Protein AF-A0A0M2H4M0-F1 (afdb_monomer)

Radius of gyration: 15.78 Å; Cα contacts (8 Å, |Δi|>4): 321; chains: 1; bounding box: 35×35×49 Å

Foldseek 3Di:
DPDALFEEEFQADDLLAAGDPLSFPVLQVLVVVLRHRYHYQPFHGLDEPPRSLVSLLVVQLVRVVVPGPAYEYEAFADRLCSRCCLAPPDDDPSSHGPYYHHHLYQQDCPPDHQQSSCCSHPNDDDDDDRSDCVNVVVVVVVCVVVVNDDDDDDDPDDDGPCNCVPPDPCVCVSVVVSVVVVVSSVVD

Nearest PDB structures (foldseek):
  6a6o-assembly1_A  TM=8.935E-01  e=5.863E-15  Caldicellulosiruptor acetigenus 6A
  4q3k-assembly1_B  TM=7.945E-01  e=5.724E-10  unidentified
  7dwc-assembly4_D  TM=8.911E-01  e=2.324E-08  Bacteroides thetaiotaomicron VPI-5482
  3hxk-assembly1_A  TM=8.086E-01  e=6.622E-09  Lactococcus lactis subsp. lactis
  4bzw-assembly1_A  TM=8.150E-01  e=4.355E-08  Lactiplantibacillus plantarum WCFS1

Secondary structure (DSSP, 8-state):
----S-EEEEE--STTTS--GGGSHHHHHHHHHTT-EEEE-----S--TTHHHHHHHHHHHHHHHTT-S-EEEEEEHHHHHHHHHHHHS---GGGS-SEEEEES----SSSS--HHHHHHHH-PPP------THHHHHHHHHHHHTT--------SS--S--TT-TTSGGGHHHHHHHHHHHHHHTT-

Mean predicted aligned error: 7.11 Å

pLDDT: mean 83.42, std 18.41, range [33.75, 98.75]

Solvent-accessible surface area (backbone atoms only — not comparable to full-atom values): 10550 Å² total; per-residue (Å²): 131,85,82,61,72,24,38,36,41,25,27,25,17,47,39,50,67,45,72,34,66,70,42,17,58,62,50,23,53,53,44,38,75,73,52,33,42,48,42,60,56,88,56,69,51,76,56,49,76,61,57,41,49,53,47,52,24,50,52,38,31,49,43,42,75,73,64,42,87,39,39,34,29,38,8,28,32,44,16,8,28,45,30,50,47,43,55,69,48,96,69,57,77,62,32,38,40,80,45,67,47,66,42,76,30,52,70,49,77,68,101,66,47,40,32,52,46,45,20,57,52,74,69,53,87,72,66,95,61,80,76,59,70,62,28,55,50,54,51,52,51,5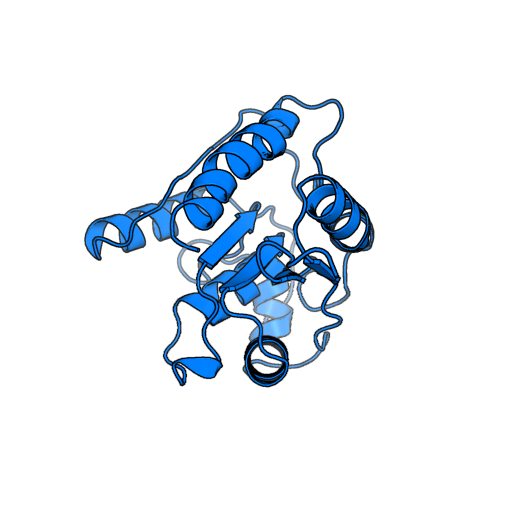1,33,54,76,70,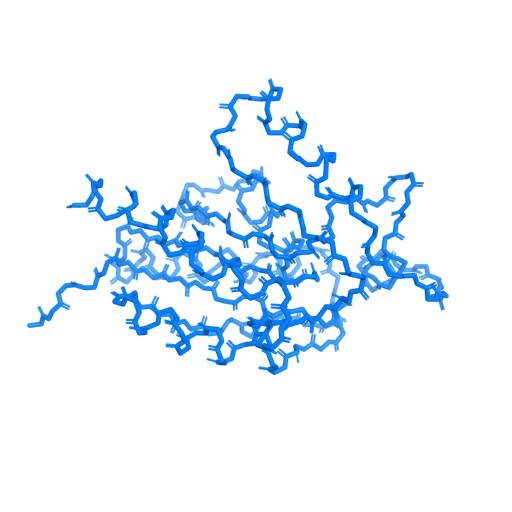69,46,92,80,87,87,89,86,66,84,74,97,69,83,90,52,59,73,24,82,96,48,80,54,29,54,53,60,57,56,49,52,62,56,52,52,60,61,60,77,80,109

Sequence (188 aa):
MTTTRGTILVLPGGGYSRLADHEGEPIAHWLRGLGWDARVVRYPVGVRHPMPLDAVRAEVAAERAAGASVVGVIGFSAGGHLAGHAALAPSAPHERPDFAVLSYPVTSFVGAPHVRSRAVLVGDDPSVADVPVQHSYVLAQALAAARVPHELHVFPGDIHGVGLASGTAAAAWTGLCTDWLTRWDAEL

Organism: NCBI:txid69369

Structure (mmCIF, N/CA/C/O backbone):
data_AF-A0A0M2H4M0-F1
#
_entry.id   AF-A0A0M2H4M0-F1
#
loop_
_atom_site.group_PDB
_atom_site.id
_atom_site.type_symbol
_atom_site.label_atom_id
_atom_site.label_alt_id
_atom_site.label_comp_id
_atom_site.label_asym_id
_atom_site.label_entity_id
_atom_site.label_seq_id
_atom_site.pdbx_PDB_ins_code
_atom_site.Cartn_x
_atom_site.Cartn_y
_atom_site.Cartn_z
_atom_site.occupancy
_atom_site.B_iso_or_equiv
_atom_site.auth_seq_id
_atom_site.auth_comp_id
_atom_site.auth_asym_id
_atom_site.auth_atom_id
_atom_site.pdbx_PDB_model_num
ATOM 1 N N . MET A 1 1 ? 3.294 4.239 27.920 1.00 43.97 1 MET A N 1
ATOM 2 C CA . MET A 1 1 ? 3.280 3.578 26.601 1.00 43.97 1 MET A CA 1
ATOM 3 C C . MET A 1 1 ? 2.793 4.616 25.617 1.00 43.97 1 MET A C 1
ATOM 5 O O . MET A 1 1 ? 1.703 5.129 25.817 1.00 43.97 1 MET A O 1
ATOM 9 N N . THR A 1 2 ? 3.629 5.030 24.669 1.00 46.78 2 THR A N 1
ATOM 10 C CA . THR A 1 2 ? 3.191 5.880 23.556 1.00 46.78 2 THR A CA 1
ATOM 11 C C . THR A 1 2 ? 2.196 5.071 22.737 1.00 46.78 2 THR A C 1
ATOM 13 O O . THR A 1 2 ? 2.563 4.024 22.213 1.00 46.78 2 THR A O 1
ATOM 16 N N . THR A 1 3 ? 0.938 5.499 22.701 1.00 58.28 3 THR A N 1
ATOM 17 C CA . THR A 1 3 ? -0.071 4.940 21.799 1.00 58.28 3 THR A CA 1
ATOM 18 C C . THR A 1 3 ? 0.382 5.218 20.373 1.00 58.28 3 THR A C 1
ATOM 20 O O . THR A 1 3 ? 0.571 6.374 19.996 1.00 58.28 3 THR A O 1
ATOM 23 N N . THR A 1 4 ? 0.666 4.159 19.626 1.00 65.88 4 THR A N 1
ATOM 24 C CA . THR A 1 4 ? 1.086 4.231 18.228 1.00 65.88 4 THR A CA 1
ATOM 25 C C . THR A 1 4 ? -0.108 4.611 17.356 1.00 65.88 4 THR A C 1
ATOM 27 O O . THR A 1 4 ? -1.257 4.388 17.735 1.00 65.88 4 THR A O 1
ATOM 30 N N . ARG A 1 5 ? 0.152 5.228 16.196 1.00 82.25 5 ARG A N 1
ATOM 31 C CA . ARG A 1 5 ? -0.887 5.717 15.263 1.00 82.25 5 ARG A CA 1
ATOM 32 C C . ARG A 1 5 ? -1.704 4.589 14.610 1.00 82.25 5 ARG A C 1
ATOM 34 O O . ARG A 1 5 ? -2.664 4.847 13.905 1.00 82.25 5 ARG A O 1
ATOM 41 N N . GLY A 1 6 ? -1.314 3.336 14.819 1.00 91.38 6 GLY A N 1
ATOM 42 C CA . GLY A 1 6 ? -1.826 2.157 14.127 1.00 91.38 6 GLY A CA 1
ATOM 43 C C . GLY A 1 6 ? -0.683 1.332 13.539 1.00 91.38 6 GLY A C 1
ATOM 44 O O . GLY A 1 6 ? 0.491 1.702 13.666 1.00 91.38 6 GLY A O 1
ATOM 45 N N . THR A 1 7 ? -1.031 0.231 12.871 1.00 96.25 7 THR A N 1
ATOM 46 C CA . THR A 1 7 ? -0.057 -0.689 12.266 1.00 96.25 7 THR A CA 1
ATOM 47 C C . THR A 1 7 ? -0.108 -0.630 10.742 1.00 96.25 7 THR A C 1
ATOM 49 O O . THR A 1 7 ? -1.176 -0.735 10.147 1.00 96.25 7 THR A O 1
ATOM 52 N N . ILE A 1 8 ? 1.051 -0.545 10.085 1.00 98.00 8 ILE A N 1
ATOM 53 C CA . ILE A 1 8 ? 1.191 -0.699 8.634 1.00 98.00 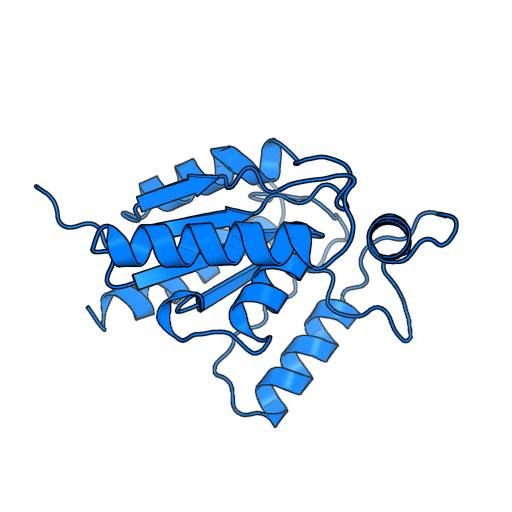8 ILE A CA 1
ATOM 54 C C . ILE A 1 8 ? 1.968 -1.977 8.304 1.00 98.00 8 ILE A C 1
ATOM 56 O O . ILE A 1 8 ? 3.131 -2.162 8.675 1.00 98.00 8 ILE A O 1
ATOM 60 N N . LEU A 1 9 ? 1.330 -2.856 7.539 1.00 98.62 9 LEU A N 1
ATOM 61 C CA . LEU A 1 9 ? 1.923 -4.085 7.031 1.00 98.62 9 LEU A CA 1
ATOM 62 C C . LEU A 1 9 ? 2.585 -3.832 5.670 1.00 98.62 9 LEU A C 1
ATOM 64 O O . LEU A 1 9 ? 1.930 -3.436 4.706 1.00 98.62 9 LEU A O 1
ATOM 68 N N . VAL A 1 10 ? 3.890 -4.083 5.581 1.00 98.75 10 VAL A N 1
ATOM 69 C CA . VAL A 1 10 ? 4.679 -3.924 4.353 1.00 98.75 10 VAL A CA 1
ATOM 70 C C . VAL A 1 10 ? 4.692 -5.237 3.576 1.00 98.75 10 VAL A C 1
ATOM 72 O O . VAL A 1 10 ? 5.125 -6.265 4.100 1.00 98.75 10 VAL A O 1
ATOM 75 N N . LEU A 1 11 ? 4.248 -5.193 2.320 1.00 98.44 11 LEU A N 1
ATOM 76 C CA . LEU A 1 11 ? 4.191 -6.313 1.382 1.00 98.44 11 LEU A CA 1
ATOM 77 C C . LEU A 1 11 ? 5.224 -6.092 0.260 1.00 98.44 11 LEU A C 1
ATOM 79 O O . LEU A 1 11 ? 4.934 -5.395 -0.721 1.00 98.44 11 LEU A O 1
ATOM 83 N N . PRO A 1 12 ? 6.429 -6.682 0.368 1.00 97.12 12 PRO A N 1
ATOM 84 C CA . PRO A 1 12 ? 7.448 -6.564 -0.669 1.00 97.12 12 PRO A CA 1
ATOM 85 C C . PRO A 1 12 ? 6.966 -7.145 -1.997 1.00 97.12 12 PRO A C 1
ATOM 87 O O . PRO A 1 12 ? 6.102 -8.022 -2.022 1.00 97.12 12 PRO A O 1
ATOM 90 N N . GLY A 1 13 ? 7.553 -6.715 -3.106 1.00 90.88 13 GLY A N 1
ATOM 91 C CA . GLY A 1 13 ? 7.402 -7.352 -4.404 1.00 90.88 13 GLY A CA 1
ATOM 92 C C . GLY A 1 13 ? 8.239 -8.627 -4.527 1.00 90.88 13 GLY A C 1
ATOM 93 O O . GLY A 1 13 ? 8.534 -9.311 -3.550 1.00 90.88 13 GLY A O 1
ATOM 94 N N . GLY A 1 14 ? 8.633 -8.960 -5.761 1.00 87.38 14 GLY A N 1
ATOM 95 C CA . GLY A 1 14 ? 9.360 -10.201 -6.085 1.00 87.38 14 GLY A CA 1
ATOM 96 C C . GLY A 1 14 ? 8.560 -11.217 -6.915 1.00 87.38 14 GLY A C 1
ATOM 97 O O . GLY A 1 14 ? 8.939 -12.389 -7.027 1.00 87.38 14 GLY A O 1
ATOM 98 N N . GLY A 1 15 ? 7.470 -10.766 -7.547 1.00 85.25 15 GLY A N 1
ATOM 99 C CA . GLY A 1 15 ? 6.745 -11.530 -8.567 1.00 85.25 15 GLY A CA 1
ATOM 100 C C . GLY A 1 15 ? 6.119 -12.824 -8.048 1.00 85.25 15 GLY A C 1
ATOM 101 O O . GLY A 1 15 ? 6.087 -13.792 -8.797 1.00 85.25 15 GLY A O 1
ATOM 102 N N . TYR A 1 16 ? 5.731 -12.879 -6.768 1.00 87.75 16 TYR A N 1
ATOM 103 C CA . TYR A 1 16 ? 5.283 -14.099 -6.076 1.00 87.75 16 TYR A CA 1
ATOM 104 C C . TYR A 1 16 ? 6.306 -15.244 -6.045 1.00 87.75 16 TYR A C 1
ATOM 106 O O . TYR A 1 16 ? 5.960 -16.345 -5.643 1.00 87.75 16 TYR A O 1
ATOM 114 N N . SER A 1 17 ? 7.561 -15.013 -6.440 1.00 88.31 17 SER A N 1
ATOM 115 C CA . SER A 1 17 ? 8.633 -16.027 -6.447 1.00 88.31 17 SER A CA 1
ATOM 116 C C . SER A 1 17 ? 9.626 -15.868 -5.294 1.00 88.31 17 SER A C 1
ATOM 118 O O . SER A 1 17 ? 10.297 -16.816 -4.904 1.00 88.31 17 SER A O 1
ATOM 120 N N . ARG A 1 18 ? 9.723 -14.654 -4.755 1.00 92.06 18 ARG A N 1
ATOM 121 C CA . ARG A 1 18 ? 10.563 -14.258 -3.623 1.00 92.06 18 ARG A CA 1
ATOM 122 C C . ARG A 1 18 ? 9.991 -12.981 -3.016 1.00 92.06 18 ARG A C 1
ATOM 124 O O . ARG A 1 18 ? 9.086 -12.394 -3.604 1.00 92.06 18 ARG A O 1
ATOM 131 N N . LEU A 1 19 ? 10.574 -12.534 -1.910 1.00 94.06 19 LEU A N 1
ATOM 132 C CA . LEU A 1 19 ? 10.331 -11.212 -1.336 1.00 94.06 19 LEU A CA 1
ATOM 133 C C . LEU A 1 19 ? 11.549 -10.328 -1.613 1.00 94.06 19 LEU A C 1
ATOM 135 O O . LEU A 1 19 ? 12.684 -10.769 -1.440 1.00 94.06 19 LEU A O 1
ATOM 139 N N . ALA A 1 20 ? 11.330 -9.116 -2.114 1.00 90.88 20 ALA A N 1
ATOM 140 C CA . ALA A 1 20 ? 12.410 -8.180 -2.412 1.00 90.88 20 ALA A CA 1
ATOM 141 C C . ALA A 1 20 ? 12.853 -7.421 -1.149 1.00 90.88 20 ALA A C 1
ATOM 143 O O . ALA A 1 20 ? 12.112 -6.588 -0.635 1.00 90.88 20 ALA A O 1
ATOM 144 N N . ASP A 1 21 ? 14.076 -7.664 -0.668 1.00 90.94 21 ASP A N 1
ATOM 145 C CA . ASP A 1 21 ? 14.554 -7.088 0.603 1.00 90.94 21 ASP A CA 1
ATOM 146 C C . ASP A 1 21 ? 14.547 -5.549 0.627 1.00 90.94 21 ASP A C 1
ATOM 148 O O . ASP A 1 21 ? 14.220 -4.943 1.648 1.00 90.94 21 ASP A O 1
ATOM 152 N N . HIS A 1 22 ? 14.839 -4.904 -0.508 1.00 88.94 22 HIS A N 1
ATOM 153 C CA . HIS A 1 22 ? 14.858 -3.440 -0.632 1.00 88.94 22 HIS A CA 1
ATOM 154 C C . HIS A 1 22 ? 13.460 -2.790 -0.575 1.00 88.94 22 HIS A C 1
ATOM 156 O O . HIS A 1 22 ? 13.361 -1.585 -0.363 1.00 88.94 22 HIS A O 1
ATOM 162 N N . GLU A 1 23 ? 12.389 -3.576 -0.725 1.00 92.31 23 GLU A N 1
ATOM 163 C CA . GLU A 1 23 ? 10.984 -3.152 -0.581 1.00 92.31 23 GLU A CA 1
ATOM 164 C C . GLU A 1 23 ? 10.386 -3.595 0.771 1.00 92.31 23 GLU A C 1
ATOM 166 O O . GLU A 1 23 ? 9.197 -3.408 1.017 1.00 92.31 23 GLU A O 1
ATOM 171 N N . GLY A 1 24 ? 11.192 -4.210 1.645 1.00 96.00 24 GLY A N 1
ATOM 172 C CA . GLY A 1 24 ? 10.784 -4.703 2.959 1.00 96.00 24 GLY A CA 1
ATOM 173 C C . GLY A 1 24 ? 11.219 -3.782 4.095 1.00 96.00 24 GLY A C 1
ATOM 174 O O . GLY A 1 24 ? 10.591 -2.759 4.362 1.00 96.00 24 GLY A O 1
ATOM 175 N N . GLU A 1 25 ? 12.285 -4.165 4.801 1.00 97.44 25 GLU A N 1
ATOM 176 C CA . GLU A 1 25 ? 12.697 -3.492 6.039 1.00 97.44 25 GLU A CA 1
ATOM 177 C C . GLU A 1 25 ? 13.039 -2.003 5.860 1.00 97.44 25 GLU A C 1
ATOM 179 O O . GLU A 1 25 ? 12.659 -1.229 6.734 1.00 97.44 25 GLU A O 1
ATOM 184 N N . PRO A 1 26 ? 13.651 -1.541 4.748 1.00 97.44 26 PRO A N 1
ATOM 185 C CA . PRO A 1 26 ? 13.839 -0.106 4.528 1.00 97.44 26 PRO A CA 1
ATOM 186 C C . PRO A 1 26 ? 12.524 0.688 4.556 1.00 97.44 26 PRO A C 1
ATOM 188 O O . PRO A 1 26 ? 12.481 1.790 5.100 1.00 97.44 26 PRO A O 1
ATOM 191 N N . ILE A 1 27 ? 11.440 0.114 4.023 1.00 97.88 27 ILE A N 1
ATOM 192 C CA . ILE A 1 27 ? 10.109 0.734 4.033 1.00 97.88 27 ILE A CA 1
ATOM 193 C C . ILE A 1 27 ? 9.521 0.711 5.443 1.00 97.88 27 ILE A C 1
ATOM 195 O O . ILE A 1 27 ? 9.035 1.734 5.917 1.00 97.88 27 ILE A O 1
ATOM 199 N N . ALA A 1 28 ? 9.599 -0.429 6.135 1.00 98.06 28 ALA A N 1
ATOM 200 C CA . ALA A 1 28 ? 9.105 -0.542 7.507 1.00 98.06 28 ALA A CA 1
ATOM 201 C C . ALA A 1 28 ? 9.839 0.426 8.449 1.00 98.06 28 ALA A C 1
ATOM 203 O O . ALA A 1 28 ? 9.211 1.093 9.266 1.00 98.06 28 ALA A O 1
ATOM 204 N N . HIS A 1 29 ? 11.158 0.555 8.302 1.00 98.00 29 HIS A N 1
ATOM 205 C CA . HIS A 1 29 ? 11.966 1.499 9.064 1.00 98.00 29 HIS A CA 1
ATOM 206 C C . HIS A 1 29 ? 11.555 2.953 8.800 1.00 98.00 29 HIS A C 1
ATOM 208 O O . HIS A 1 29 ? 11.365 3.710 9.750 1.00 98.00 29 HIS A O 1
ATOM 214 N N . TRP A 1 30 ? 11.365 3.330 7.531 1.00 97.38 30 TRP A N 1
ATOM 215 C CA . TRP A 1 30 ? 10.873 4.660 7.165 1.00 97.38 30 TRP A CA 1
ATOM 216 C C . TRP A 1 30 ? 9.513 4.964 7.812 1.00 97.38 30 TRP A C 1
ATOM 218 O O . TRP A 1 30 ? 9.376 5.999 8.459 1.00 97.38 30 TRP A O 1
ATOM 228 N N . LEU A 1 31 ? 8.549 4.040 7.737 1.00 96.75 31 LEU A N 1
ATOM 229 C CA . LEU A 1 31 ? 7.221 4.202 8.345 1.00 96.75 31 LEU A CA 1
ATOM 230 C C . LEU A 1 31 ? 7.272 4.334 9.873 1.00 96.75 31 LEU A C 1
ATOM 232 O O . LEU A 1 31 ? 6.569 5.173 10.436 1.00 96.75 31 LEU A O 1
ATOM 236 N N . ARG A 1 32 ? 8.142 3.570 10.548 1.00 96.12 32 ARG A N 1
ATOM 237 C CA . ARG A 1 32 ? 8.377 3.736 11.995 1.00 96.12 32 ARG A CA 1
ATOM 238 C C . ARG A 1 32 ? 8.931 5.118 12.326 1.00 96.12 32 ARG A C 1
ATOM 240 O O . ARG A 1 32 ? 8.544 5.705 13.332 1.00 96.12 32 ARG A O 1
ATOM 247 N N . GLY A 1 33 ? 9.774 5.674 11.455 1.00 95.38 33 GLY A N 1
ATOM 248 C CA . GLY A 1 33 ? 10.241 7.060 11.552 1.00 95.38 33 GLY A CA 1
ATOM 249 C C . GLY A 1 33 ? 9.118 8.105 11.476 1.00 95.38 33 GLY A C 1
ATOM 250 O O . GLY A 1 33 ? 9.293 9.211 11.978 1.00 95.38 33 GLY A O 1
ATOM 251 N N . LEU A 1 34 ? 7.959 7.749 10.911 1.00 93.38 34 LEU A N 1
ATOM 252 C CA . LEU A 1 34 ? 6.755 8.587 10.848 1.00 93.38 34 LEU A CA 1
ATOM 253 C C . LEU A 1 34 ? 5.792 8.369 12.035 1.00 93.38 34 LEU A C 1
ATOM 255 O O . LEU A 1 34 ? 4.720 8.970 12.071 1.00 93.38 34 LEU A O 1
ATOM 259 N N . GLY A 1 35 ? 6.144 7.510 13.000 1.00 92.56 35 GLY A N 1
ATOM 260 C CA . GLY A 1 35 ? 5.335 7.240 14.196 1.00 92.56 35 GLY A CA 1
ATOM 261 C C . GLY A 1 35 ? 4.294 6.121 14.059 1.00 92.56 35 GLY A C 1
ATOM 262 O O . GLY A 1 35 ? 3.446 5.977 14.942 1.00 92.56 35 GLY A O 1
ATOM 263 N N . TRP A 1 36 ? 4.346 5.333 12.983 1.00 94.12 36 TRP A N 1
ATOM 264 C CA . TRP A 1 36 ? 3.529 4.127 12.813 1.00 94.12 36 TRP A CA 1
ATOM 265 C C . TRP A 1 36 ? 4.222 2.899 13.407 1.00 94.12 36 TRP A C 1
ATOM 267 O O . TRP A 1 36 ? 5.445 2.773 13.315 1.00 94.12 36 TRP A O 1
ATOM 277 N N . ASP A 1 37 ? 3.455 1.935 13.916 1.00 95.50 37 ASP A N 1
ATOM 278 C CA . ASP A 1 37 ? 3.973 0.571 13.981 1.00 95.50 37 ASP A CA 1
ATOM 279 C C . ASP A 1 37 ? 4.058 0.034 12.553 1.00 95.50 37 ASP A C 1
ATOM 281 O O . ASP A 1 37 ? 3.142 0.206 11.751 1.00 95.50 37 ASP A O 1
ATOM 285 N N . ALA A 1 38 ? 5.170 -0.602 12.193 1.00 97.19 38 ALA A N 1
ATOM 286 C CA . ALA A 1 38 ? 5.308 -1.183 10.863 1.00 97.19 38 ALA A CA 1
ATOM 287 C C . ALA A 1 38 ? 6.166 -2.442 10.873 1.00 97.19 38 ALA A C 1
ATOM 289 O O . ALA A 1 38 ? 7.185 -2.520 11.568 1.00 97.19 38 ALA A O 1
ATOM 290 N N . ARG A 1 39 ? 5.790 -3.434 10.063 1.00 98.19 39 ARG A N 1
ATOM 291 C CA . ARG A 1 39 ? 6.597 -4.642 9.846 1.00 98.19 39 ARG A CA 1
ATOM 292 C C . ARG A 1 39 ? 6.417 -5.203 8.447 1.00 98.19 39 ARG A C 1
ATOM 294 O O . ARG A 1 39 ? 5.391 -5.000 7.806 1.00 98.19 39 ARG A O 1
ATOM 301 N N . VAL A 1 40 ? 7.407 -5.975 8.018 1.00 98.56 40 VAL A N 1
ATOM 302 C CA . VAL A 1 40 ? 7.343 -6.750 6.779 1.00 98.56 40 VAL A CA 1
ATOM 303 C C . VAL A 1 40 ? 6.536 -8.023 7.003 1.00 98.56 40 VAL A C 1
ATOM 305 O O . VAL A 1 40 ? 6.853 -8.806 7.899 1.00 98.56 40 VAL A O 1
ATOM 308 N N . VAL A 1 41 ? 5.541 -8.267 6.152 1.00 98.31 41 VAL A N 1
ATOM 309 C CA . VAL A 1 41 ? 4.829 -9.546 6.112 1.00 98.31 41 VAL A CA 1
ATOM 310 C C . VAL A 1 41 ? 5.572 -10.502 5.191 1.00 98.31 41 VAL A C 1
ATOM 312 O O . VAL A 1 41 ? 5.742 -10.252 3.995 1.00 98.31 41 VAL A O 1
ATOM 315 N N . ARG A 1 42 ? 5.990 -11.641 5.745 1.00 97.19 42 ARG A N 1
ATOM 316 C CA . ARG A 1 42 ? 6.612 -12.730 4.985 1.00 97.19 42 ARG A CA 1
ATOM 317 C C . ARG A 1 42 ? 5.542 -13.659 4.414 1.00 97.19 42 ARG A C 1
ATOM 319 O O . ARG A 1 42 ? 5.401 -14.794 4.858 1.00 97.19 42 ARG A O 1
ATOM 326 N N . TYR A 1 43 ? 4.766 -13.157 3.456 1.00 97.25 43 TYR A N 1
ATOM 327 C CA . TYR A 1 43 ? 3.688 -13.932 2.845 1.00 97.25 43 TYR A CA 1
ATOM 328 C C . TYR A 1 43 ? 4.235 -15.099 1.990 1.00 97.25 43 TYR A C 1
ATOM 330 O O . TYR A 1 43 ? 5.341 -14.996 1.445 1.00 97.25 43 TYR A O 1
ATOM 338 N N . PRO A 1 44 ? 3.483 -16.210 1.846 1.00 96.88 44 PRO A N 1
ATOM 339 C CA . PRO A 1 44 ? 3.894 -17.350 1.029 1.00 96.88 44 PRO A CA 1
ATOM 340 C C . PRO A 1 44 ? 4.171 -16.981 -0.436 1.00 96.88 44 PRO A C 1
ATOM 342 O O . PRO A 1 44 ? 3.362 -16.327 -1.094 1.00 96.88 44 PRO A O 1
ATOM 345 N N . VAL A 1 45 ? 5.298 -17.459 -0.967 1.00 92.94 45 VAL A N 1
ATOM 346 C CA . VAL A 1 45 ? 5.720 -17.308 -2.370 1.00 92.94 45 VAL A CA 1
ATOM 347 C C . VAL A 1 45 ? 5.866 -18.683 -3.024 1.00 92.94 45 VAL A C 1
ATOM 349 O O . VAL A 1 45 ? 6.034 -19.685 -2.336 1.00 92.94 45 VAL A O 1
ATOM 352 N N . GLY A 1 46 ? 5.780 -18.754 -4.352 1.00 91.00 46 GLY A N 1
ATOM 353 C CA . GLY A 1 46 ? 5.794 -20.013 -5.103 1.00 91.00 46 GLY A CA 1
ATOM 354 C C . GLY A 1 46 ? 4.519 -20.844 -4.929 1.00 91.00 46 GLY A C 1
ATOM 355 O O . GLY A 1 46 ? 4.500 -22.021 -5.274 1.00 91.00 46 GLY A O 1
ATOM 356 N N . VAL A 1 47 ? 3.458 -20.239 -4.392 1.00 91.50 47 VAL A N 1
ATOM 357 C CA . VAL A 1 47 ? 2.160 -20.874 -4.148 1.00 91.50 47 VAL A CA 1
ATOM 358 C C . VAL A 1 47 ? 1.063 -20.191 -4.961 1.00 91.50 47 VAL A C 1
ATOM 360 O O . VAL A 1 47 ? 1.203 -19.045 -5.392 1.00 91.50 47 VAL A O 1
ATOM 363 N N . ARG A 1 48 ? -0.050 -20.898 -5.166 1.00 86.06 48 ARG A N 1
ATOM 364 C CA . ARG A 1 48 ? -1.191 -20.394 -5.939 1.00 86.06 48 ARG A CA 1
ATOM 365 C C . ARG A 1 48 ? -2.104 -19.503 -5.097 1.00 86.06 48 ARG A C 1
ATOM 367 O O . ARG A 1 48 ? -2.209 -19.656 -3.881 1.00 86.06 48 ARG A O 1
ATOM 374 N N . HIS A 1 49 ? -2.820 -18.611 -5.773 1.00 84.19 49 HIS A N 1
ATOM 375 C CA . HIS A 1 49 ? -3.963 -17.903 -5.199 1.00 84.19 49 HIS A CA 1
ATOM 376 C C . HIS A 1 49 ? -5.051 -18.905 -4.735 1.00 84.19 49 HIS A C 1
ATOM 378 O O . HIS A 1 49 ? -5.251 -19.903 -5.434 1.00 84.19 49 HIS A O 1
ATOM 384 N N . PRO A 1 50 ? -5.759 -18.677 -3.605 1.00 93.94 50 PRO A N 1
ATOM 385 C CA . PRO A 1 50 ? -5.740 -17.484 -2.746 1.00 93.94 50 PRO A CA 1
ATOM 386 C C . PRO A 1 50 ? -4.732 -17.501 -1.586 1.00 93.94 50 PRO A C 1
ATOM 388 O O . PRO A 1 50 ? -4.702 -16.546 -0.820 1.00 93.94 50 PRO A O 1
ATOM 391 N N . MET A 1 51 ? -3.849 -18.497 -1.472 1.00 95.69 51 MET A N 1
ATOM 392 C CA . MET A 1 51 ? -3.021 -18.687 -0.268 1.00 95.69 51 MET A CA 1
ATOM 393 C C . MET A 1 51 ? -2.217 -17.446 0.194 1.00 95.69 51 MET A C 1
ATOM 395 O O . MET A 1 51 ? -2.239 -17.153 1.390 1.00 95.69 51 MET A O 1
ATOM 399 N N . PRO A 1 52 ? -1.549 -16.661 -0.680 1.00 96.31 52 PRO A N 1
ATOM 400 C CA . PRO A 1 52 ? -0.886 -15.429 -0.244 1.00 96.31 52 PRO A CA 1
ATOM 401 C C . PRO A 1 52 ? -1.859 -14.360 0.271 1.00 96.31 52 PRO A C 1
ATOM 403 O O . PRO A 1 52 ? -1.511 -13.595 1.167 1.00 96.31 52 PRO A O 1
ATOM 406 N N . LEU A 1 53 ? -3.069 -14.292 -0.297 1.00 97.06 53 LEU A N 1
ATOM 407 C CA . LEU A 1 53 ? -4.099 -13.329 0.101 1.00 97.06 53 LEU A CA 1
ATOM 408 C C . LEU A 1 53 ? -4.640 -13.672 1.485 1.00 97.06 53 LEU A C 1
ATOM 410 O O . LEU A 1 53 ? -4.739 -12.787 2.332 1.00 97.06 53 LEU A O 1
ATOM 414 N N . ASP A 1 54 ? -4.924 -14.949 1.724 1.00 97.62 54 ASP A N 1
ATOM 415 C CA . ASP A 1 54 ? -5.402 -15.424 3.022 1.00 97.62 54 ASP A CA 1
ATOM 416 C C . ASP A 1 54 ? -4.356 -15.177 4.117 1.00 97.62 54 ASP A C 1
ATOM 418 O O . ASP A 1 54 ? -4.702 -14.737 5.210 1.00 97.62 54 ASP A O 1
ATOM 422 N N . ALA A 1 55 ? -3.065 -15.352 3.805 1.00 98.12 55 ALA A N 1
ATOM 423 C CA . ALA A 1 55 ? -1.982 -15.026 4.731 1.00 98.12 55 ALA A CA 1
ATOM 424 C C . ALA A 1 55 ? -1.965 -13.534 5.110 1.00 98.12 55 ALA A C 1
ATOM 426 O O . ALA A 1 55 ? -1.871 -13.202 6.287 1.00 98.12 55 ALA A O 1
ATOM 427 N N . VAL A 1 56 ? -2.104 -12.622 4.142 1.00 98.38 56 VAL A N 1
ATOM 428 C CA . VAL A 1 56 ? -2.149 -11.175 4.431 1.00 98.38 56 VAL A CA 1
ATOM 429 C C . VAL A 1 56 ? -3.402 -10.791 5.220 1.00 98.38 56 VAL A C 1
ATOM 431 O O . VAL A 1 56 ? -3.317 -9.989 6.145 1.00 98.38 56 VAL A O 1
ATOM 434 N N . ARG A 1 57 ? -4.557 -11.384 4.905 1.00 98.31 57 ARG A N 1
ATOM 435 C CA . ARG A 1 57 ? -5.808 -11.169 5.652 1.00 98.31 57 ARG A CA 1
ATOM 436 C C . ARG A 1 57 ? -5.708 -11.644 7.100 1.00 98.31 57 ARG A C 1
ATOM 438 O O . ARG A 1 57 ? -6.180 -10.949 7.997 1.00 98.31 57 ARG A O 1
ATOM 445 N N . ALA A 1 58 ? -5.053 -12.781 7.331 1.00 98.38 58 ALA A N 1
ATOM 446 C CA . ALA A 1 58 ? -4.795 -13.290 8.672 1.00 98.38 58 ALA A CA 1
ATOM 447 C C . ALA A 1 58 ? -3.901 -12.339 9.485 1.00 98.38 58 ALA A C 1
ATOM 449 O O . ALA A 1 58 ? -4.165 -12.123 10.664 1.00 98.38 58 ALA A O 1
ATOM 450 N N . GLU A 1 59 ? -2.894 -11.719 8.863 1.00 98.56 59 GLU A N 1
ATOM 451 C CA . GLU A 1 59 ? -2.054 -10.708 9.524 1.00 98.56 59 GLU A CA 1
ATOM 452 C C . GLU A 1 59 ? -2.852 -9.450 9.894 1.00 98.56 59 GLU A C 1
ATOM 454 O O . GLU A 1 59 ? -2.709 -8.943 11.004 1.00 98.56 59 GLU A O 1
ATOM 459 N N . VAL A 1 60 ? -3.740 -8.972 9.012 1.00 98.50 60 VAL A N 1
ATOM 460 C CA . VAL A 1 60 ? -4.637 -7.844 9.325 1.00 98.50 60 VAL A CA 1
ATOM 461 C C . VAL A 1 60 ? -5.555 -8.184 10.503 1.00 98.50 60 VAL A C 1
ATOM 463 O O . VAL A 1 60 ? -5.678 -7.399 11.444 1.00 98.50 60 VAL A O 1
ATOM 466 N N . ALA A 1 61 ? -6.165 -9.371 10.481 1.00 98.12 61 ALA A N 1
ATOM 467 C CA . ALA A 1 61 ? -7.018 -9.846 11.565 1.00 98.12 61 ALA A CA 1
ATOM 468 C C . ALA A 1 61 ? -6.254 -9.969 12.892 1.00 98.12 61 ALA A C 1
ATOM 470 O O . ALA A 1 61 ? -6.788 -9.606 13.942 1.00 98.12 61 ALA A O 1
ATOM 471 N N . ALA A 1 62 ? -5.004 -10.439 12.849 1.00 97.94 62 ALA A N 1
ATOM 472 C CA . ALA A 1 62 ? -4.146 -10.558 14.020 1.00 97.94 62 ALA A CA 1
ATOM 473 C C . ALA A 1 62 ? -3.826 -9.191 14.645 1.00 97.94 62 ALA A C 1
ATOM 475 O O . ALA A 1 62 ? -3.917 -9.057 15.863 1.00 97.94 62 ALA A O 1
ATOM 476 N N . GLU A 1 63 ? -3.538 -8.164 13.837 1.00 96.69 63 GLU A N 1
ATOM 477 C CA . GLU A 1 63 ? -3.323 -6.800 14.343 1.00 96.69 63 GLU A CA 1
ATOM 478 C C . GLU A 1 63 ? -4.552 -6.252 15.060 1.00 96.69 63 GLU A C 1
ATOM 480 O O . GLU A 1 63 ? -4.457 -5.731 16.172 1.00 96.69 63 GLU A O 1
ATOM 485 N N . ARG A 1 64 ? -5.734 -6.420 14.460 1.00 94.56 64 ARG A N 1
ATOM 486 C CA . ARG A 1 64 ? -6.980 -5.974 15.091 1.00 94.56 64 ARG A CA 1
ATOM 487 C C . ARG A 1 64 ? -7.272 -6.744 16.375 1.00 94.56 64 ARG A C 1
ATOM 489 O O . ARG A 1 64 ? -7.674 -6.142 17.366 1.00 94.56 64 ARG A O 1
ATOM 496 N N . ALA A 1 65 ? -7.034 -8.056 16.392 1.00 96.00 65 ALA A N 1
ATOM 497 C CA . ALA A 1 65 ? -7.178 -8.876 17.596 1.00 96.00 65 ALA A CA 1
ATOM 498 C C . ALA A 1 65 ? -6.189 -8.473 18.706 1.00 96.00 65 ALA A C 1
ATOM 500 O O . ALA A 1 65 ? -6.516 -8.590 19.886 1.00 96.00 65 ALA A O 1
ATOM 501 N N . ALA A 1 66 ? -5.014 -7.956 18.337 1.00 94.38 66 ALA A N 1
ATOM 502 C CA . ALA A 1 66 ? -4.036 -7.376 19.255 1.00 94.38 66 ALA A CA 1
ATOM 503 C C . ALA A 1 66 ? -4.396 -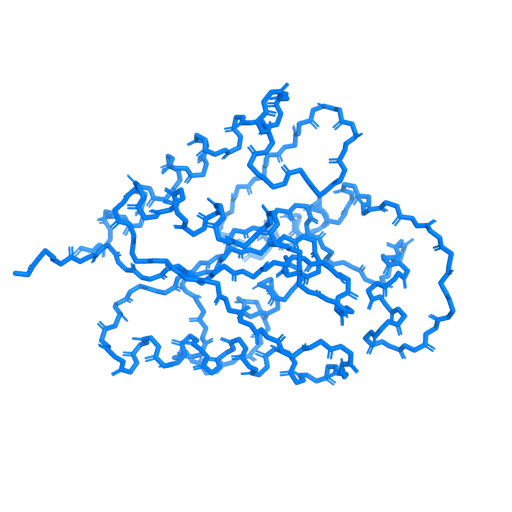5.948 19.720 1.00 94.38 66 ALA A C 1
ATOM 505 O O . ALA A 1 66 ? -3.695 -5.387 20.562 1.00 94.38 66 ALA A O 1
ATOM 506 N N . GLY A 1 67 ? -5.498 -5.378 19.221 1.00 91.50 67 GLY A N 1
ATOM 507 C CA . GLY A 1 67 ? -6.025 -4.080 19.640 1.00 91.50 67 GLY A CA 1
ATOM 508 C C . GLY A 1 67 ? -5.699 -2.917 18.704 1.00 91.50 67 GLY A C 1
ATOM 509 O O . GLY A 1 67 ? -5.986 -1.778 19.065 1.00 91.50 67 GLY A O 1
ATOM 510 N N . ALA A 1 68 ? -5.131 -3.164 17.517 1.00 91.50 68 ALA A N 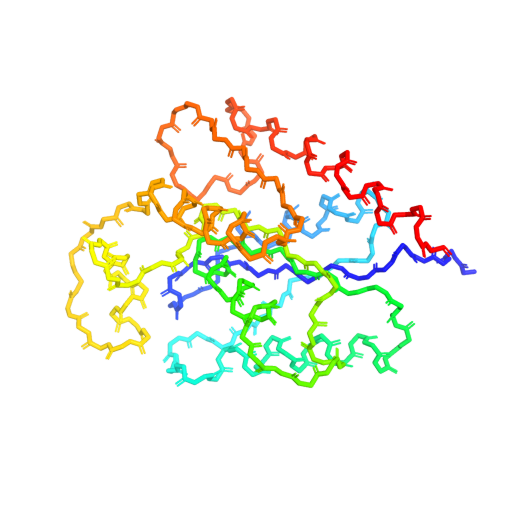1
ATOM 511 C CA . ALA A 1 68 ? -4.916 -2.105 16.536 1.00 91.50 68 ALA A CA 1
ATOM 512 C C . ALA A 1 68 ? -6.263 -1.554 16.035 1.00 91.50 68 ALA A C 1
ATOM 514 O O . ALA A 1 68 ? -7.068 -2.276 15.438 1.00 91.50 68 ALA A O 1
ATOM 515 N N . SER A 1 69 ? -6.504 -0.262 16.271 1.00 87.69 69 SER A N 1
ATOM 516 C CA . SER A 1 69 ? -7.681 0.456 15.767 1.00 87.69 69 SER A CA 1
ATOM 517 C C . SER A 1 69 ? -7.606 0.672 14.256 1.00 87.69 69 SER A C 1
ATOM 519 O O . SER A 1 69 ? -8.612 0.516 13.567 1.00 87.69 69 SER A O 1
ATOM 521 N N . VAL A 1 70 ? -6.405 0.967 13.751 1.00 93.69 70 VAL A N 1
ATOM 522 C CA . VAL A 1 70 ? -6.114 1.178 12.331 1.00 93.69 70 VAL A CA 1
ATOM 523 C C . VAL A 1 70 ? -5.029 0.212 11.871 1.00 93.69 70 VAL A C 1
ATOM 525 O O . VAL A 1 70 ? -3.955 0.126 12.472 1.00 93.69 70 VAL A O 1
ATOM 528 N N . VAL A 1 71 ? -5.315 -0.504 10.785 1.00 97.12 71 VAL A N 1
ATOM 529 C CA . VAL A 1 71 ? -4.405 -1.438 10.122 1.00 97.12 71 VAL A CA 1
ATOM 530 C C . VAL A 1 71 ? -4.342 -1.118 8.631 1.00 97.12 71 VAL A C 1
ATOM 532 O O . VAL A 1 71 ? -5.285 -1.373 7.883 1.00 97.12 71 VAL A O 1
ATOM 535 N N . GLY A 1 72 ? -3.214 -0.577 8.185 1.00 97.62 72 GLY A N 1
ATOM 536 C CA . GLY A 1 72 ? -2.933 -0.289 6.782 1.00 97.62 72 GLY A CA 1
ATOM 537 C C . GLY A 1 72 ? -2.064 -1.354 6.119 1.00 97.62 72 GLY A C 1
ATOM 538 O O . GLY A 1 72 ? -1.330 -2.092 6.779 1.00 97.62 72 GLY A O 1
ATOM 539 N N . VAL A 1 73 ? -2.088 -1.401 4.788 1.00 98.50 73 VAL A N 1
ATOM 540 C CA . VAL A 1 73 ? -1.125 -2.173 3.986 1.00 98.50 73 VAL A CA 1
ATOM 541 C C . VAL A 1 73 ? -0.387 -1.262 3.009 1.00 98.50 73 VAL A C 1
ATOM 543 O O . VAL A 1 73 ? -0.976 -0.370 2.403 1.00 98.50 73 VAL A O 1
ATOM 546 N N . ILE A 1 74 ? 0.903 -1.508 2.803 1.00 98.25 74 ILE A N 1
ATOM 547 C CA . ILE A 1 74 ? 1.669 -0.926 1.697 1.00 98.25 74 ILE A CA 1
ATOM 548 C C . ILE A 1 74 ? 2.283 -2.049 0.876 1.00 98.25 74 ILE A C 1
ATOM 550 O O . ILE A 1 74 ? 2.933 -2.936 1.423 1.00 98.25 74 ILE A O 1
ATOM 554 N N . GLY A 1 75 ? 2.065 -2.034 -0.435 1.00 97.00 75 GLY A N 1
ATOM 555 C CA . GLY A 1 75 ? 2.520 -3.095 -1.320 1.00 97.00 75 GLY A CA 1
ATOM 556 C C . GLY A 1 75 ? 3.266 -2.578 -2.538 1.00 97.00 75 GLY A C 1
ATOM 557 O O . GLY A 1 75 ? 2.861 -1.591 -3.149 1.00 97.00 75 GLY A O 1
ATOM 558 N N . PHE A 1 76 ? 4.315 -3.298 -2.929 1.00 93.31 76 PHE A N 1
ATOM 559 C CA . PHE A 1 76 ? 5.160 -2.971 -4.079 1.00 93.31 76 PHE A CA 1
ATOM 560 C C . PHE A 1 76 ? 5.043 -4.049 -5.154 1.00 93.31 76 PHE A C 1
ATOM 562 O O . PHE A 1 76 ? 5.115 -5.239 -4.842 1.00 93.31 76 PHE A O 1
ATOM 569 N N . SER A 1 77 ? 4.851 -3.683 -6.425 1.00 88.75 77 SER A N 1
ATOM 570 C CA . SER A 1 77 ? 4.843 -4.647 -7.541 1.00 88.75 77 SER A CA 1
ATOM 571 C C . SER A 1 77 ? 3.841 -5.804 -7.311 1.00 88.75 77 SER A C 1
ATOM 573 O O . SER A 1 77 ? 2.627 -5.586 -7.241 1.00 88.75 77 SER A O 1
ATOM 575 N N . ALA A 1 78 ? 4.318 -7.043 -7.144 1.00 89.81 78 ALA A N 1
ATOM 576 C CA . ALA A 1 78 ? 3.505 -8.204 -6.770 1.00 89.81 78 ALA A CA 1
ATOM 577 C C . ALA A 1 78 ? 2.869 -8.098 -5.370 1.00 89.81 78 ALA A C 1
ATOM 579 O O . ALA A 1 78 ? 1.727 -8.520 -5.190 1.00 89.81 78 ALA A O 1
ATOM 580 N N . GLY A 1 79 ? 3.562 -7.497 -4.403 1.00 94.25 79 GLY A N 1
ATOM 581 C CA . GLY A 1 79 ? 2.988 -7.142 -3.107 1.00 94.25 79 GLY A CA 1
ATOM 582 C C . GLY A 1 79 ? 1.942 -6.033 -3.231 1.00 94.25 79 GLY A C 1
ATOM 583 O O . GLY A 1 79 ? 0.966 -6.034 -2.493 1.00 94.25 79 GLY A O 1
ATOM 584 N N . GLY A 1 80 ? 2.073 -5.146 -4.224 1.00 92.25 80 GLY A N 1
ATOM 585 C CA . GLY A 1 80 ? 1.066 -4.135 -4.572 1.00 92.25 80 GLY A CA 1
ATOM 586 C C . GLY A 1 80 ? -0.229 -4.760 -5.091 1.00 92.25 80 GLY A C 1
ATOM 587 O O . GLY A 1 80 ? -1.315 -4.386 -4.659 1.00 92.25 80 GLY A O 1
ATOM 588 N N . HIS A 1 81 ? -0.122 -5.789 -5.936 1.00 92.50 81 HIS A N 1
ATOM 589 C CA . HIS A 1 81 ? -1.275 -6.619 -6.302 1.00 92.50 81 HIS A CA 1
ATOM 590 C C . HIS A 1 81 ? -1.943 -7.221 -5.061 1.00 92.50 81 HIS A C 1
ATOM 592 O O . HIS A 1 81 ? -3.158 -7.137 -4.902 1.00 92.50 81 HIS A O 1
ATOM 598 N N . LEU A 1 82 ? -1.145 -7.796 -4.156 1.00 94.75 82 LEU A N 1
ATOM 599 C CA . LEU A 1 82 ? -1.656 -8.457 -2.959 1.00 94.75 82 LEU A CA 1
ATOM 600 C C . LEU A 1 82 ? -2.351 -7.477 -2.004 1.00 94.75 82 LEU A C 1
ATOM 602 O O . LEU A 1 82 ? -3.440 -7.775 -1.521 1.00 94.75 82 LEU A O 1
ATOM 60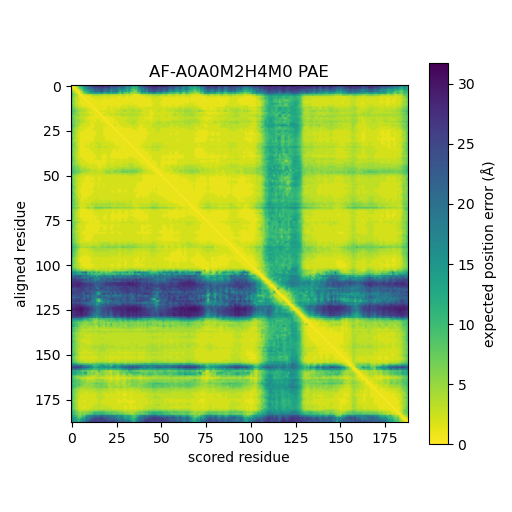6 N N . ALA A 1 83 ? -1.763 -6.296 -1.798 1.00 97.12 83 ALA A N 1
ATOM 607 C CA . ALA A 1 83 ? -2.340 -5.203 -1.019 1.00 97.12 83 ALA A CA 1
ATOM 608 C C . ALA A 1 83 ? -3.681 -4.741 -1.607 1.00 97.12 83 ALA A C 1
ATOM 610 O O . ALA A 1 83 ? -4.667 -4.625 -0.881 1.00 97.12 83 ALA A O 1
ATOM 611 N N . GLY A 1 84 ? -3.742 -4.540 -2.929 1.00 94.50 84 GLY A N 1
ATOM 612 C CA . GLY A 1 84 ? -4.977 -4.165 -3.618 1.00 94.50 84 GLY A CA 1
ATOM 613 C C . GLY A 1 84 ? -6.070 -5.224 -3.462 1.00 94.50 84 GLY A C 1
ATOM 614 O O . GLY A 1 84 ? -7.209 -4.895 -3.139 1.00 94.50 84 GLY A O 1
ATOM 615 N N . HIS A 1 85 ? -5.720 -6.505 -3.606 1.00 94.31 85 HIS A N 1
ATOM 616 C CA . HIS A 1 85 ? -6.648 -7.611 -3.365 1.00 94.31 85 HIS A CA 1
ATOM 617 C C . HIS A 1 85 ? -7.127 -7.673 -1.910 1.00 94.31 85 HIS A C 1
ATOM 619 O O . HIS A 1 85 ? -8.318 -7.872 -1.680 1.00 94.31 85 HIS A O 1
ATOM 625 N N . ALA A 1 86 ? -6.238 -7.484 -0.933 1.00 96.81 86 ALA A N 1
ATOM 626 C CA . ALA A 1 86 ? -6.606 -7.474 0.481 1.00 96.81 86 ALA A CA 1
ATOM 627 C C . ALA A 1 86 ? -7.600 -6.348 0.812 1.00 96.81 86 ALA A C 1
ATOM 629 O O . ALA A 1 86 ? -8.536 -6.574 1.575 1.00 96.81 86 ALA A O 1
ATOM 630 N N . ALA A 1 87 ? -7.430 -5.171 0.204 1.00 96.38 87 ALA A N 1
ATOM 631 C CA . ALA A 1 87 ? -8.290 -4.014 0.434 1.00 96.38 87 ALA A CA 1
ATOM 632 C C . ALA A 1 87 ? -9.641 -4.080 -0.299 1.00 96.38 87 ALA A C 1
ATOM 634 O O . ALA A 1 87 ? -10.648 -3.617 0.236 1.00 96.38 87 ALA A O 1
ATOM 635 N N . LE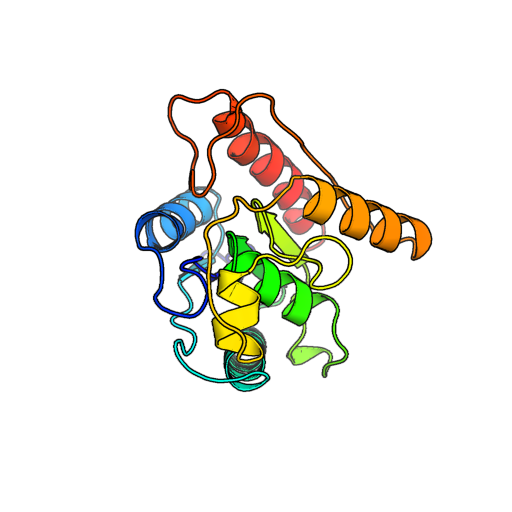U A 1 88 ? -9.673 -4.626 -1.520 1.00 93.62 88 LEU A N 1
ATOM 636 C CA . LEU A 1 88 ? -10.820 -4.478 -2.427 1.00 93.62 88 LEU A CA 1
ATOM 637 C C . LEU A 1 88 ? -11.632 -5.760 -2.638 1.00 93.62 88 LEU A C 1
ATOM 639 O O . LEU A 1 88 ? -12.813 -5.678 -2.975 1.00 93.62 88 LEU A O 1
ATOM 643 N N . ALA A 1 89 ? -11.036 -6.946 -2.475 1.00 92.75 89 ALA A N 1
ATOM 644 C CA . ALA A 1 89 ? -11.777 -8.194 -2.641 1.00 92.75 89 ALA A CA 1
ATOM 645 C C . ALA A 1 89 ? -12.676 -8.456 -1.416 1.00 92.75 89 ALA A C 1
ATOM 647 O O . ALA A 1 89 ? -12.248 -8.181 -0.293 1.00 92.75 89 ALA A O 1
ATOM 648 N N . PRO A 1 90 ? -13.876 -9.050 -1.588 1.00 93.94 90 PRO A N 1
ATOM 649 C CA . PRO A 1 90 ? -14.767 -9.364 -0.471 1.00 93.94 90 PRO A CA 1
ATOM 650 C C . PRO A 1 90 ? -14.060 -10.149 0.647 1.00 93.94 90 PRO A C 1
ATOM 652 O O . PRO A 1 90 ? -13.375 -11.140 0.374 1.00 93.94 90 PRO A O 1
ATOM 655 N N . SER A 1 91 ? -14.219 -9.695 1.890 1.00 94.75 91 SER A N 1
ATOM 656 C CA . SER A 1 91 ? -13.652 -10.284 3.112 1.00 94.75 91 SER A CA 1
ATOM 657 C C . SER A 1 91 ? -14.487 -9.908 4.335 1.00 94.75 91 SER A C 1
ATOM 659 O O . SER A 1 91 ? -15.358 -9.030 4.261 1.00 94.75 91 SER A O 1
ATOM 661 N N . ALA A 1 92 ? -14.224 -10.555 5.473 1.00 95.75 92 ALA A N 1
ATOM 662 C CA . ALA A 1 92 ? -14.799 -10.105 6.731 1.00 95.75 92 ALA A CA 1
ATOM 663 C C . ALA A 1 92 ? -14.231 -8.719 7.108 1.00 95.75 92 ALA A C 1
ATOM 665 O O . ALA A 1 92 ? -13.060 -8.445 6.838 1.00 95.75 92 ALA A O 1
ATOM 666 N N . PRO A 1 93 ? -15.005 -7.837 7.772 1.00 94.06 93 PRO A N 1
ATOM 667 C CA . PRO A 1 93 ? -14.528 -6.498 8.127 1.00 94.06 93 PRO A CA 1
ATOM 668 C C . PRO A 1 93 ? -13.207 -6.486 8.909 1.00 94.06 93 PRO A C 1
ATOM 670 O O . PRO A 1 93 ? -12.373 -5.619 8.681 1.00 94.06 93 PRO A O 1
ATOM 673 N N . HIS A 1 94 ? -12.990 -7.473 9.784 1.00 95.69 94 HIS A N 1
ATOM 674 C CA . HIS A 1 94 ? -11.774 -7.578 10.594 1.00 95.69 94 HIS A CA 1
ATOM 675 C C . HIS A 1 94 ? -10.539 -8.061 9.807 1.00 95.69 94 HIS A C 1
ATOM 677 O O . HIS A 1 94 ? -9.424 -7.905 10.284 1.00 95.69 94 HIS A O 1
ATOM 683 N N . GLU A 1 95 ? -10.716 -8.612 8.606 1.00 97.25 95 GLU A N 1
ATOM 684 C CA . GLU A 1 95 ? -9.633 -9.054 7.711 1.00 97.25 95 GLU A CA 1
ATOM 685 C C . GLU A 1 95 ? -9.252 -7.979 6.684 1.00 97.25 95 GLU A C 1
ATOM 687 O O . GLU A 1 95 ? -8.286 -8.135 5.934 1.00 97.25 95 GLU A O 1
ATOM 692 N N . ARG A 1 96 ? -10.053 -6.912 6.585 1.00 97.44 96 ARG A N 1
ATOM 693 C CA . ARG A 1 96 ? -9.864 -5.847 5.603 1.00 97.44 96 ARG A CA 1
ATOM 694 C C . ARG A 1 96 ? -8.993 -4.736 6.201 1.00 97.44 96 ARG A C 1
ATOM 696 O O . ARG A 1 96 ? -9.318 -4.252 7.291 1.00 97.44 96 ARG A O 1
ATOM 703 N N . PRO A 1 97 ? -7.918 -4.310 5.515 1.00 97.44 97 PRO A N 1
ATOM 704 C CA . PRO A 1 97 ? -7.161 -3.144 5.943 1.00 97.44 97 PRO A CA 1
ATOM 705 C C . PRO A 1 97 ? -8.012 -1.877 5.800 1.00 97.44 97 PRO A C 1
ATOM 707 O O . PRO A 1 97 ? -8.865 -1.793 4.914 1.00 97.44 97 PRO A O 1
ATOM 710 N N . ASP A 1 98 ? -7.772 -0.892 6.659 1.00 95.94 98 ASP A N 1
ATOM 711 C CA . ASP A 1 98 ? -8.446 0.410 6.601 1.00 95.94 98 ASP A CA 1
ATOM 712 C C . ASP A 1 98 ? -8.013 1.195 5.361 1.00 95.94 98 ASP A C 1
ATOM 714 O O . ASP A 1 98 ? -8.814 1.894 4.741 1.00 95.94 98 ASP A O 1
ATOM 718 N N . PHE A 1 99 ? -6.760 1.002 4.942 1.00 96.25 99 PHE A N 1
ATOM 719 C CA . PHE A 1 99 ? -6.231 1.595 3.729 1.00 96.25 99 PHE A CA 1
ATOM 720 C C . PHE A 1 99 ? -5.140 0.775 3.045 1.00 96.25 99 PHE A C 1
ATOM 722 O O . PHE A 1 99 ? -4.511 -0.096 3.649 1.00 96.25 99 PHE A O 1
ATOM 729 N N . ALA A 1 100 ? -4.883 1.099 1.774 1.00 96.94 100 ALA A N 1
ATOM 730 C CA . ALA A 1 100 ? -3.816 0.501 0.988 1.00 96.94 100 ALA A CA 1
ATOM 731 C C . ALA A 1 100 ? -3.008 1.547 0.212 1.00 96.94 100 ALA A C 1
ATOM 733 O O . ALA A 1 100 ? -3.569 2.350 -0.531 1.00 96.94 100 ALA A O 1
ATOM 734 N N . VAL A 1 101 ? -1.681 1.481 0.330 1.00 96.81 101 VAL A N 1
ATOM 735 C CA . VAL A 1 101 ? -0.733 2.229 -0.504 1.00 96.81 101 VAL A CA 1
ATOM 736 C C . VAL A 1 101 ? -0.136 1.270 -1.530 1.00 96.81 101 VAL A C 1
ATOM 738 O O . VAL A 1 101 ? 0.475 0.261 -1.177 1.00 96.81 101 VAL A O 1
ATOM 741 N N . LEU A 1 102 ? -0.330 1.565 -2.815 1.00 94.19 102 LEU A N 1
ATOM 742 C CA . LEU A 1 102 ? 0.032 0.668 -3.911 1.00 94.19 102 LEU A CA 1
ATOM 743 C C . LEU A 1 102 ? 1.139 1.296 -4.759 1.00 94.19 102 LEU A C 1
ATOM 745 O O . LEU A 1 102 ? 0.893 2.221 -5.529 1.00 94.19 102 LEU A O 1
ATOM 749 N N . SER A 1 103 ? 2.360 0.787 -4.630 1.00 88.06 103 SER A N 1
ATOM 750 C CA . SER A 1 103 ? 3.525 1.292 -5.356 1.00 88.06 103 SER A CA 1
ATOM 751 C C . SER A 1 103 ? 3.814 0.416 -6.575 1.00 88.06 103 SER A C 1
ATOM 753 O O . SER A 1 103 ? 4.008 -0.797 -6.437 1.00 88.06 103 SER A O 1
ATOM 755 N N . TYR A 1 104 ? 3.753 1.026 -7.770 1.00 80.25 104 TYR A N 1
ATOM 756 C CA . TYR A 1 104 ? 3.845 0.358 -9.085 1.00 80.25 104 TYR A CA 1
ATOM 757 C C . TYR A 1 104 ? 3.151 -1.024 -9.107 1.00 80.25 104 TYR A C 1
ATOM 759 O O . TYR A 1 104 ? 3.781 -2.049 -9.395 1.00 80.25 104 TYR A O 1
ATOM 767 N N . PRO A 1 105 ? 1.859 -1.085 -8.722 1.00 68.81 105 PRO A N 1
ATOM 768 C CA . PRO A 1 105 ? 1.172 -2.344 -8.492 1.00 68.81 105 PRO A CA 1
ATOM 769 C C . PRO A 1 105 ? 0.878 -3.081 -9.795 1.00 68.81 105 PRO A C 1
ATOM 771 O O . PRO A 1 105 ? 0.543 -2.489 -10.820 1.00 68.81 105 PRO A O 1
ATOM 774 N N . VAL A 1 106 ? 0.868 -4.410 -9.727 1.00 63.47 106 VAL A N 1
ATOM 775 C CA . VAL A 1 106 ? 0.201 -5.213 -10.754 1.00 63.47 106 VAL A CA 1
ATOM 776 C C . VAL A 1 106 ? -1.305 -5.203 -10.451 1.00 63.47 106 VAL A C 1
ATOM 778 O O . VAL A 1 106 ? -1.705 -5.720 -9.420 1.00 63.47 106 VAL A O 1
ATOM 781 N N . THR A 1 107 ? -2.151 -4.613 -11.301 1.00 56.47 107 THR A N 1
ATOM 782 C CA . THR A 1 107 ? -3.605 -4.483 -11.039 1.00 56.47 107 THR A CA 1
ATOM 783 C C . THR A 1 107 ? -4.504 -5.158 -12.079 1.00 56.47 107 THR A C 1
ATOM 785 O O . THR A 1 107 ? -5.688 -5.346 -11.819 1.00 56.47 107 THR A O 1
ATOM 788 N N . SER A 1 108 ? -3.972 -5.542 -13.245 1.00 50.09 108 SER A N 1
ATOM 789 C CA . SER A 1 108 ? -4.723 -6.242 -14.292 1.00 50.09 108 SER A CA 1
ATOM 790 C C . SER A 1 108 ? -3.946 -7.433 -14.857 1.00 50.09 108 SER A C 1
ATOM 792 O O . SER A 1 108 ? -2.724 -7.391 -15.013 1.00 50.09 108 SER A O 1
ATOM 794 N N . PHE A 1 109 ? -4.684 -8.489 -15.213 1.00 48.81 109 PHE A N 1
ATOM 795 C CA . PHE A 1 109 ? -4.207 -9.618 -16.020 1.00 48.81 109 PHE A CA 1
ATOM 796 C C . PHE A 1 109 ? -4.894 -9.709 -17.392 1.00 48.81 109 PHE A C 1
ATOM 798 O O . PHE A 1 109 ? -4.713 -10.708 -18.092 1.00 48.81 109 PHE A O 1
ATOM 805 N N . VAL A 1 110 ? -5.679 -8.694 -17.772 1.00 37.53 110 VAL A N 1
ATOM 806 C CA . VAL A 1 110 ? -6.403 -8.600 -19.049 1.00 37.53 110 VAL A CA 1
ATOM 807 C C . VAL A 1 110 ? -5.926 -7.352 -19.799 1.00 37.53 110 VAL A C 1
ATOM 809 O O . VAL A 1 110 ? -5.787 -6.282 -19.210 1.00 37.53 110 VAL A O 1
ATOM 812 N N . GLY A 1 111 ? -5.644 -7.493 -21.096 1.00 42.31 111 GLY A N 1
ATOM 813 C CA . GLY A 1 111 ? -5.208 -6.405 -21.984 1.00 42.31 111 GLY A CA 1
ATOM 814 C C . GLY A 1 111 ? -3.690 -6.183 -22.035 1.00 42.31 111 GLY A C 1
ATOM 815 O O . GLY A 1 111 ? -3.164 -5.977 -23.123 1.00 42.31 111 GLY A O 1
ATOM 816 N N . ALA A 1 112 ? -2.986 -6.300 -20.901 1.00 45.16 112 ALA A N 1
ATOM 817 C CA . ALA A 1 112 ? -1.517 -6.288 -20.813 1.00 45.16 112 ALA A CA 1
ATOM 818 C C . ALA A 1 112 ? -1.043 -6.959 -19.501 1.00 45.16 112 ALA A C 1
ATOM 820 O O . ALA A 1 112 ? -0.752 -6.271 -18.530 1.00 45.16 112 ALA A O 1
ATOM 821 N N . PRO A 1 113 ? -1.040 -8.298 -19.389 1.00 49.16 113 PRO A N 1
ATOM 822 C CA . PRO A 1 113 ? -0.700 -8.961 -18.131 1.00 49.16 113 PRO A CA 1
ATOM 823 C C . PRO A 1 113 ? 0.766 -8.733 -17.738 1.00 49.16 113 PRO A C 1
ATOM 825 O O . PRO A 1 113 ? 1.658 -8.892 -18.568 1.00 49.16 113 PRO A O 1
ATOM 828 N N . HIS A 1 114 ? 1.036 -8.492 -16.445 1.00 47.69 114 HIS A N 1
ATOM 829 C CA . HIS A 1 114 ? 2.390 -8.678 -15.909 1.00 47.69 114 HIS A CA 1
ATOM 830 C C . HIS A 1 114 ? 2.715 -10.173 -15.951 1.00 47.69 114 HIS A C 1
ATOM 832 O O . HIS A 1 114 ? 2.330 -10.945 -15.064 1.00 47.69 114 HIS A O 1
ATOM 838 N N . VAL A 1 115 ? 3.387 -10.570 -17.029 1.00 50.94 115 VAL A N 1
ATOM 839 C CA . VAL A 1 115 ? 3.546 -11.958 -17.468 1.00 50.94 115 VAL A CA 1
ATOM 840 C C . VAL A 1 115 ? 4.124 -12.833 -16.357 1.00 50.94 115 VAL A C 1
ATOM 842 O O . VAL A 1 115 ? 3.617 -13.920 -16.123 1.00 50.94 115 VAL A O 1
ATOM 845 N N . ARG A 1 116 ? 5.084 -12.332 -15.566 1.00 48.38 116 ARG A N 1
ATOM 846 C CA . ARG A 1 116 ? 5.693 -13.087 -14.456 1.00 48.38 116 ARG A CA 1
ATOM 847 C C . ARG A 1 116 ? 4.756 -13.308 -13.263 1.00 48.38 116 ARG A C 1
ATOM 849 O O . ARG A 1 116 ? 4.731 -14.403 -12.711 1.00 48.38 116 ARG A O 1
ATOM 856 N N . SER A 1 117 ? 3.979 -12.300 -12.858 1.00 48.09 117 SER A N 1
ATOM 857 C CA . SER A 1 117 ? 3.001 -12.488 -11.767 1.00 48.09 117 SER A CA 1
ATOM 858 C C . SER A 1 117 ? 1.855 -13.385 -12.219 1.00 48.09 117 SER A C 1
ATOM 860 O O . SER A 1 117 ? 1.389 -14.213 -11.444 1.00 48.09 117 SER A O 1
ATOM 862 N N . ARG A 1 118 ? 1.439 -13.261 -13.484 1.00 47.38 118 ARG A N 1
ATOM 863 C CA . ARG A 1 118 ? 0.441 -14.143 -14.088 1.00 47.38 118 ARG A CA 1
ATOM 864 C C . ARG A 1 118 ? 0.960 -15.578 -14.197 1.00 47.38 118 ARG A C 1
ATOM 866 O O . ARG A 1 118 ? 0.234 -16.495 -13.851 1.00 47.38 118 ARG A O 1
ATOM 873 N N . ALA A 1 119 ? 2.212 -15.780 -14.596 1.00 50.69 119 ALA A N 1
ATOM 874 C CA . ALA A 1 119 ? 2.848 -17.092 -14.685 1.00 50.69 119 ALA A CA 1
ATOM 875 C C . ALA A 1 119 ? 2.821 -17.836 -13.347 1.00 50.69 119 ALA A C 1
ATOM 877 O O . ALA A 1 119 ? 2.361 -18.970 -13.267 1.00 50.69 119 ALA A O 1
ATOM 878 N N . VAL A 1 120 ? 3.254 -17.170 -12.274 1.00 49.38 120 VAL A N 1
ATOM 879 C CA . VAL A 1 120 ? 3.324 -17.784 -10.941 1.00 49.38 120 VAL A CA 1
ATOM 880 C C . VAL A 1 120 ? 1.932 -17.990 -10.335 1.00 49.38 120 VAL A C 1
ATOM 882 O O . VAL A 1 120 ? 1.683 -19.021 -9.714 1.00 49.38 120 VAL A O 1
ATOM 885 N N . LEU A 1 121 ? 1.004 -17.046 -10.528 1.00 42.66 121 LEU A N 1
ATOM 886 C CA . LEU A 1 121 ? -0.340 -17.146 -9.952 1.00 42.66 121 LEU A CA 1
ATOM 887 C C . LEU A 1 121 ? -1.310 -18.010 -10.777 1.00 42.66 121 LEU A C 1
ATOM 889 O O . LEU A 1 121 ? -2.220 -18.601 -10.198 1.00 42.66 121 LEU A O 1
ATOM 893 N N . VAL A 1 122 ? -1.132 -18.086 -12.101 1.00 45.69 122 VAL A N 1
ATOM 894 C CA . VAL A 1 122 ? -2.106 -18.648 -13.060 1.00 45.69 122 VAL A CA 1
ATOM 895 C C . VAL A 1 122 ? -1.526 -19.791 -13.911 1.00 45.69 122 VAL A C 1
ATOM 897 O O . VAL A 1 122 ? -2.263 -20.732 -14.191 1.00 45.69 122 VAL A O 1
ATOM 900 N N . GLY A 1 123 ? -0.219 -19.814 -14.213 1.00 35.91 123 GLY A N 1
ATOM 901 C CA . GLY A 1 123 ? 0.468 -20.984 -14.796 1.00 35.91 123 GLY A CA 1
ATOM 902 C C . GLY A 1 123 ? 0.946 -20.910 -16.258 1.00 35.91 123 GLY A C 1
ATOM 903 O O . GLY A 1 123 ? 1.217 -21.972 -16.807 1.00 35.91 123 GLY A O 1
ATOM 904 N N . ASP A 1 124 ? 1.084 -19.729 -16.877 1.00 33.78 124 ASP A N 1
ATOM 905 C CA . ASP A 1 124 ? 1.584 -19.572 -18.267 1.00 33.78 124 ASP A CA 1
ATOM 906 C C . ASP A 1 124 ? 3.056 -19.073 -18.351 1.00 33.78 124 ASP A C 1
ATOM 908 O O . ASP A 1 124 ? 3.515 -18.355 -17.472 1.00 33.78 124 ASP A O 1
ATOM 912 N N . ASP A 1 125 ? 3.784 -19.446 -19.414 1.00 36.47 125 ASP A N 1
ATOM 913 C CA . ASP A 1 125 ? 5.236 -19.272 -19.710 1.00 36.47 125 ASP A CA 1
ATOM 914 C C . ASP A 1 125 ? 5.761 -17.796 -19.725 1.00 36.47 125 ASP A C 1
ATOM 916 O O . ASP A 1 125 ? 5.065 -16.930 -20.268 1.00 36.47 125 ASP A O 1
ATOM 920 N N . PRO A 1 126 ? 6.952 -17.434 -19.165 1.00 37.06 126 PRO A N 1
ATOM 921 C CA . PRO A 1 126 ? 7.345 -16.037 -18.965 1.00 37.06 126 PRO A CA 1
ATOM 922 C C . PRO A 1 126 ? 8.368 -15.492 -19.983 1.00 37.06 126 PRO A C 1
ATOM 924 O O . PRO A 1 126 ? 9.542 -15.856 -19.965 1.00 37.06 126 PRO A O 1
ATOM 927 N N . SER A 1 127 ? 7.976 -14.469 -20.751 1.00 33.75 127 SER A N 1
ATOM 928 C CA . SER A 1 127 ? 8.906 -13.468 -21.304 1.00 33.75 127 SER A CA 1
ATOM 929 C C . SER A 1 127 ? 8.723 -12.110 -20.612 1.00 33.75 127 SER A C 1
ATOM 931 O O . SER A 1 127 ? 7.622 -11.758 -20.190 1.00 33.75 127 SER A O 1
ATOM 933 N N . VAL A 1 128 ? 9.825 -11.370 -20.462 1.00 44.28 128 VAL A N 1
ATOM 934 C CA . VAL A 1 128 ? 9.960 -10.127 -19.678 1.00 44.28 128 VAL A CA 1
ATOM 935 C C . VAL A 1 128 ? 8.988 -9.035 -20.139 1.00 44.28 128 VAL A C 1
ATOM 937 O O . VAL A 1 128 ? 8.935 -8.729 -21.326 1.00 44.28 128 VAL A O 1
ATOM 940 N N . ALA A 1 129 ? 8.290 -8.400 -19.196 1.00 46.12 129 ALA A N 1
ATOM 941 C CA . ALA A 1 129 ? 7.700 -7.081 -19.400 1.00 46.12 129 ALA A CA 1
ATOM 942 C C . ALA A 1 129 ? 7.640 -6.320 -18.070 1.00 46.12 129 ALA A C 1
ATOM 944 O O . ALA A 1 129 ? 7.172 -6.859 -17.061 1.00 46.12 129 ALA A O 1
ATOM 945 N N . ASP A 1 130 ? 8.123 -5.078 -18.101 1.00 58.22 130 ASP A N 1
ATOM 946 C CA . ASP A 1 130 ? 7.877 -4.043 -17.098 1.00 58.22 130 ASP A CA 1
ATOM 947 C C . ASP A 1 130 ? 6.380 -3.937 -16.778 1.00 58.22 130 ASP A C 1
ATOM 949 O O . ASP A 1 130 ? 5.543 -4.227 -17.631 1.00 58.22 130 ASP A O 1
ATOM 953 N N . VAL A 1 131 ? 6.025 -3.538 -15.550 1.00 62.56 131 VAL A N 1
ATOM 954 C CA . VAL A 1 131 ? 4.626 -3.266 -15.181 1.00 62.56 131 VAL A CA 1
ATOM 955 C C . VAL A 1 131 ? 4.216 -1.948 -15.841 1.00 62.56 131 VAL A C 1
ATOM 957 O O . VAL A 1 131 ? 4.682 -0.897 -15.396 1.00 62.56 131 VAL A O 1
ATOM 960 N N . PRO A 1 132 ? 3.360 -1.947 -16.881 1.00 72.38 132 PRO A N 1
ATOM 961 C CA . PRO A 1 132 ? 3.000 -0.709 -17.554 1.00 72.38 132 PRO A CA 1
ATOM 962 C C . PRO A 1 132 ? 2.191 0.185 -16.613 1.00 72.38 132 PRO A C 1
ATOM 964 O O . PRO A 1 132 ? 1.326 -0.296 -15.873 1.00 72.38 132 PRO A O 1
ATOM 967 N N . VAL A 1 133 ? 2.403 1.501 -16.688 1.00 73.75 133 VAL A N 1
ATOM 968 C CA . VAL A 1 133 ? 1.685 2.496 -15.865 1.00 73.75 133 VAL A CA 1
ATOM 969 C C . VAL A 1 133 ? 0.156 2.396 -15.994 1.00 73.75 133 VAL A C 1
ATOM 971 O O . VAL A 1 133 ? -0.584 2.764 -15.082 1.00 73.75 133 VAL A O 1
ATOM 974 N N . GLN A 1 134 ? -0.334 1.821 -17.096 1.00 77.25 134 GLN A N 1
ATOM 975 C CA . GLN A 1 134 ? -1.744 1.524 -17.347 1.00 77.25 134 GLN A CA 1
ATOM 976 C C . GLN A 1 134 ? -2.391 0.708 -16.223 1.00 77.25 134 GLN A C 1
ATOM 978 O O . GLN A 1 134 ? -3.581 0.881 -15.974 1.00 77.25 134 GLN A O 1
ATOM 983 N N . HIS A 1 135 ? -1.630 -0.124 -15.506 1.00 75.44 135 HIS A N 1
ATOM 984 C CA . HIS A 1 135 ? -2.124 -0.833 -14.327 1.00 75.44 135 HIS A CA 1
ATOM 985 C C . HIS A 1 135 ? -2.664 0.154 -13.276 1.00 75.44 135 HIS A C 1
ATOM 987 O O . HIS A 1 135 ? -3.804 0.033 -12.812 1.00 75.44 135 HIS A O 1
ATOM 993 N N . SER A 1 136 ? -1.888 1.183 -12.947 1.00 80.19 136 SER A N 1
ATOM 994 C CA . SER A 1 136 ? -2.300 2.210 -11.990 1.00 80.19 136 SER A CA 1
ATOM 995 C C . SER A 1 136 ? -3.459 3.057 -12.522 1.00 80.19 136 SER A C 1
ATOM 997 O O . SER A 1 136 ? -4.389 3.348 -11.772 1.00 80.19 136 SER A O 1
ATOM 999 N N . TYR A 1 137 ? -3.457 3.405 -13.815 1.00 83.12 137 TYR A N 1
ATOM 1000 C CA . TYR A 1 137 ? -4.540 4.199 -14.411 1.00 83.12 137 TYR A CA 1
ATOM 1001 C C . TYR A 1 137 ? -5.886 3.477 -14.411 1.00 83.12 137 TYR A C 1
ATOM 1003 O O . TYR A 1 137 ? -6.886 4.067 -14.006 1.00 83.12 137 TYR A O 1
ATOM 1011 N N . VAL A 1 138 ? -5.924 2.207 -14.824 1.00 85.62 138 VAL A N 1
ATOM 1012 C CA . VAL A 1 138 ? -7.167 1.422 -14.857 1.00 85.62 138 VAL A CA 1
ATOM 1013 C C . VAL A 1 138 ? -7.736 1.254 -13.450 1.00 85.62 138 VAL A C 1
ATOM 1015 O O . VAL A 1 138 ? -8.942 1.408 -13.254 1.00 85.62 138 VAL A O 1
ATOM 1018 N N . LEU A 1 139 ? -6.880 0.999 -12.454 1.00 85.88 139 LEU A N 1
ATOM 1019 C CA . LEU A 1 139 ? -7.328 0.907 -11.068 1.00 85.88 139 LEU A CA 1
ATOM 1020 C C . LEU A 1 139 ? -7.884 2.247 -10.570 1.00 85.88 139 LEU A C 1
ATOM 1022 O O . LEU A 1 139 ? -8.983 2.272 -10.025 1.00 85.88 139 LEU A O 1
ATOM 1026 N N . ALA A 1 140 ? -7.177 3.358 -10.790 1.00 88.31 140 ALA A N 1
ATOM 1027 C CA . ALA A 1 140 ? -7.645 4.681 -10.376 1.00 88.31 140 ALA A CA 1
ATOM 1028 C C . ALA A 1 140 ? -8.988 5.048 -11.031 1.00 88.31 140 ALA A C 1
ATOM 1030 O O . ALA A 1 140 ? -9.899 5.522 -10.357 1.00 88.31 140 ALA A O 1
ATOM 1031 N N . GLN A 1 141 ? -9.162 4.749 -12.322 1.00 89.12 141 GLN A N 1
ATOM 1032 C CA . GLN A 1 141 ? -10.438 4.943 -13.016 1.00 89.12 141 GLN A CA 1
ATOM 1033 C C . GLN A 1 141 ? -11.568 4.112 -12.396 1.00 89.12 141 GLN A C 1
ATOM 1035 O O . GLN A 1 141 ? -12.668 4.630 -12.199 1.00 89.12 141 GLN A O 1
ATOM 1040 N N . ALA A 1 142 ? -11.308 2.848 -12.053 1.00 90.19 142 ALA A N 1
ATOM 1041 C CA . ALA A 1 142 ? -12.293 1.991 -11.398 1.00 90.19 142 ALA A CA 1
ATOM 1042 C C . ALA A 1 142 ? -12.660 2.500 -9.991 1.00 90.19 142 ALA A C 1
ATOM 1044 O O . ALA A 1 142 ? -13.842 2.558 -9.650 1.00 90.19 142 ALA A O 1
ATOM 1045 N N . LEU A 1 143 ? -11.669 2.927 -9.199 1.00 93.00 143 LEU A N 1
ATOM 1046 C CA . LEU A 1 143 ? -11.882 3.529 -7.878 1.00 93.00 143 LEU A CA 1
ATOM 1047 C C . LEU A 1 143 ? -12.709 4.815 -7.983 1.00 93.00 143 LEU A C 1
ATOM 1049 O O . LEU A 1 143 ? -13.675 4.983 -7.239 1.00 93.00 143 LEU A O 1
ATOM 1053 N N . ALA A 1 144 ? -12.396 5.682 -8.950 1.00 93.62 144 ALA A N 1
ATOM 1054 C CA . ALA A 1 144 ? -13.156 6.897 -9.224 1.00 93.62 144 ALA A CA 1
ATOM 1055 C C . ALA A 1 144 ? -14.614 6.591 -9.596 1.00 93.62 144 ALA A C 1
ATOM 1057 O O . ALA A 1 144 ? -15.532 7.182 -9.026 1.00 93.62 144 ALA A O 1
ATOM 1058 N N . ALA A 1 145 ? -14.840 5.634 -10.502 1.00 94.69 145 ALA A N 1
ATOM 1059 C CA . ALA A 1 145 ? -16.181 5.221 -10.914 1.00 94.69 145 ALA A CA 1
ATOM 1060 C C . ALA A 1 145 ? -17.004 4.660 -9.739 1.00 94.69 145 ALA A C 1
ATOM 1062 O O . ALA A 1 145 ? -18.205 4.916 -9.642 1.00 94.69 145 ALA A O 1
ATOM 1063 N N . ALA A 1 146 ? -16.350 3.950 -8.817 1.00 95.25 146 ALA A N 1
ATOM 1064 C CA . ALA A 1 146 ? -16.950 3.430 -7.591 1.00 95.25 146 ALA A CA 1
ATOM 1065 C C . ALA A 1 146 ? -17.040 4.463 -6.447 1.00 95.25 146 ALA A C 1
ATOM 1067 O O . ALA A 1 146 ? -17.566 4.145 -5.382 1.00 95.25 146 ALA A O 1
ATOM 1068 N N . ARG A 1 147 ? -16.560 5.699 -6.657 1.00 95.25 147 ARG A N 1
ATOM 1069 C CA . ARG A 1 147 ? -16.459 6.774 -5.650 1.00 95.25 147 ARG A CA 1
ATOM 1070 C C . ARG A 1 147 ? -15.650 6.387 -4.407 1.00 95.25 147 ARG A C 1
ATOM 1072 O O . ARG A 1 147 ? -15.942 6.852 -3.308 1.00 95.25 147 ARG A O 1
ATOM 1079 N N . VAL A 1 148 ? -14.630 5.551 -4.579 1.00 93.44 148 VAL A N 1
ATOM 1080 C CA . VAL A 1 148 ? -13.663 5.247 -3.521 1.00 93.44 148 VAL A CA 1
ATOM 1081 C C . VAL A 1 148 ? -12.661 6.404 -3.437 1.00 93.44 148 VAL A C 1
ATOM 1083 O O . VAL A 1 148 ? -12.055 6.735 -4.462 1.00 93.44 148 VAL A O 1
ATOM 1086 N N . PRO A 1 149 ? -12.464 7.038 -2.266 1.00 93.75 149 PRO A N 1
ATOM 1087 C CA . PRO A 1 149 ? -11.437 8.063 -2.095 1.00 93.75 149 PRO A CA 1
ATOM 1088 C C . PRO A 1 149 ? -10.045 7.502 -2.408 1.00 93.75 149 PRO A C 1
ATOM 1090 O O . PRO A 1 149 ? -9.661 6.463 -1.876 1.00 93.75 149 PRO A O 1
ATOM 1093 N N . HIS A 1 150 ? -9.293 8.166 -3.285 1.00 94.12 150 HIS A N 1
ATOM 1094 C CA . HIS A 1 150 ? -7.960 7.724 -3.696 1.00 94.12 150 HIS A CA 1
ATOM 1095 C C . HIS A 1 150 ? -7.109 8.897 -4.195 1.00 94.12 150 HIS A C 1
ATOM 1097 O O . HIS A 1 150 ? -7.634 9.940 -4.583 1.00 94.12 150 HIS A O 1
ATOM 1103 N N . GLU A 1 151 ? -5.793 8.691 -4.226 1.00 94.25 151 GLU A N 1
ATOM 1104 C CA . GLU A 1 151 ? -4.828 9.564 -4.895 1.00 94.25 151 GLU A CA 1
ATOM 1105 C C . GLU A 1 151 ? -3.978 8.743 -5.868 1.00 94.25 151 GLU A C 1
ATOM 1107 O O . GLU A 1 151 ? -3.671 7.579 -5.603 1.00 94.25 151 GLU A O 1
ATOM 1112 N N . LEU A 1 152 ? -3.591 9.347 -6.994 1.00 92.38 152 LEU A N 1
ATOM 1113 C CA . LEU A 1 152 ? -2.679 8.748 -7.964 1.00 92.38 152 LEU A CA 1
ATOM 1114 C C . LEU A 1 152 ? -1.560 9.736 -8.294 1.00 92.38 152 LEU A C 1
ATOM 1116 O O . LEU A 1 152 ? -1.820 10.827 -8.795 1.00 92.38 152 LEU A O 1
ATOM 1120 N N . HIS A 1 153 ? -0.320 9.299 -8.088 1.00 90.31 153 HIS A N 1
ATOM 1121 C CA . HIS A 1 153 ? 0.885 10.059 -8.411 1.00 90.31 153 HIS A CA 1
ATOM 1122 C C . HIS A 1 153 ? 1.700 9.281 -9.447 1.00 90.31 153 HIS A C 1
ATOM 1124 O O . HIS A 1 153 ? 2.035 8.117 -9.226 1.00 90.31 153 HIS A O 1
ATOM 1130 N N . VAL A 1 154 ? 1.997 9.905 -10.589 1.00 86.50 154 VAL A N 1
ATOM 1131 C CA . VAL A 1 154 ? 2.804 9.313 -11.669 1.00 86.50 154 VAL A CA 1
ATOM 1132 C C . VAL A 1 154 ? 4.004 10.211 -11.924 1.00 86.50 154 VAL A C 1
ATOM 1134 O O . VAL A 1 154 ? 3.845 11.400 -12.196 1.00 86.50 154 VAL A O 1
ATOM 1137 N N . PHE A 1 155 ? 5.200 9.635 -11.836 1.00 81.50 155 PHE A N 1
ATOM 1138 C CA . PHE A 1 155 ? 6.462 10.351 -11.995 1.00 81.50 155 PHE A CA 1
ATOM 1139 C C . PHE A 1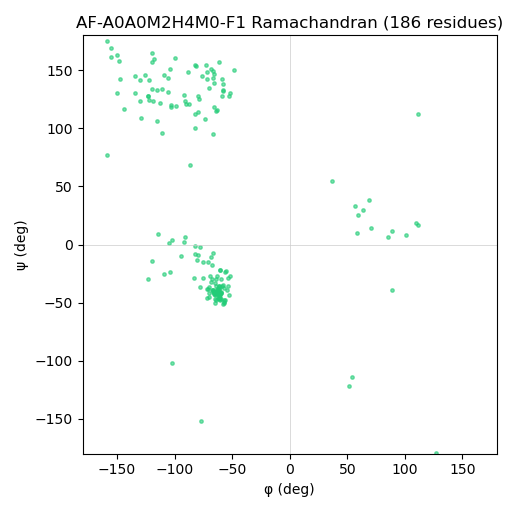 155 ? 7.096 10.022 -13.352 1.00 81.50 155 PHE A C 1
ATOM 1141 O O . PHE A 1 155 ? 6.999 8.878 -13.798 1.00 81.50 155 PHE A O 1
ATOM 1148 N N . PRO A 1 156 ? 7.750 10.991 -14.014 1.00 71.19 156 PRO A N 1
ATOM 1149 C CA . PRO A 1 156 ? 8.517 10.725 -15.224 1.00 71.19 156 PRO A CA 1
ATOM 1150 C C . PRO A 1 156 ? 9.809 9.956 -14.896 1.00 71.19 156 PRO A C 1
ATOM 1152 O O . PRO A 1 156 ? 10.477 10.260 -13.906 1.00 71.19 156 PRO A O 1
ATOM 1155 N N . GLY A 1 157 ? 10.192 9.017 -15.762 1.00 62.88 157 GLY A N 1
ATOM 1156 C CA . GLY A 1 157 ? 11.409 8.212 -15.627 1.00 62.88 157 GLY A CA 1
ATOM 1157 C C . GLY A 1 157 ? 11.094 6.749 -15.322 1.00 62.88 157 GLY A C 1
ATOM 1158 O O . GLY A 1 157 ? 10.591 6.421 -14.251 1.00 62.88 157 GLY A O 1
ATOM 1159 N N . ASP A 1 158 ? 11.399 5.875 -16.279 1.00 51.56 158 ASP A N 1
ATOM 1160 C CA . ASP A 1 158 ? 11.078 4.451 -16.208 1.00 51.56 158 ASP A CA 1
ATOM 1161 C C . ASP A 1 158 ? 12.126 3.697 -15.385 1.00 51.56 158 ASP A C 1
ATOM 1163 O O . ASP A 1 158 ? 13.206 3.371 -15.878 1.00 51.56 158 ASP A O 1
ATOM 1167 N N . ILE A 1 159 ? 11.819 3.403 -14.121 1.00 64.50 159 ILE A N 1
ATOM 1168 C CA . ILE A 1 159 ? 12.551 2.391 -13.354 1.00 64.50 159 ILE A CA 1
ATOM 1169 C C . ILE A 1 159 ? 11.556 1.667 -12.440 1.00 64.50 159 ILE A C 1
ATOM 1171 O O . ILE A 1 159 ? 10.937 2.276 -11.568 1.00 64.50 159 ILE A O 1
ATOM 1175 N N . HIS A 1 160 ? 11.376 0.363 -12.647 1.00 71.94 160 HIS A N 1
ATOM 1176 C CA . HIS A 1 160 ? 10.566 -0.492 -11.772 1.00 71.94 160 HIS A CA 1
ATOM 1177 C C . HIS A 1 160 ? 11.359 -0.920 -10.530 1.00 71.94 160 HIS A C 1
ATOM 1179 O O . HIS A 1 160 ? 12.583 -1.033 -10.587 1.00 71.94 160 HIS A O 1
ATOM 1185 N N . GLY A 1 161 ? 10.673 -1.217 -9.421 1.00 76.25 161 GLY A N 1
ATOM 1186 C CA . GLY A 1 161 ? 11.318 -1.767 -8.217 1.00 76.25 161 GLY A CA 1
ATOM 1187 C C . GLY A 1 161 ? 12.240 -0.778 -7.501 1.00 76.25 161 GLY A C 1
ATOM 1188 O O . GLY A 1 161 ? 13.321 -1.131 -7.039 1.00 76.25 161 GLY A O 1
ATOM 1189 N N . VAL A 1 162 ? 11.843 0.493 -7.443 1.00 81.19 162 VAL A N 1
ATOM 1190 C CA . VAL A 1 162 ? 12.681 1.571 -6.895 1.00 81.19 162 VAL A CA 1
ATOM 1191 C C . VAL A 1 162 ? 12.683 1.649 -5.365 1.00 81.19 162 VAL A C 1
ATOM 1193 O O . VAL A 1 162 ? 13.471 2.406 -4.804 1.00 81.19 162 VAL A O 1
ATOM 1196 N N . GLY A 1 163 ? 11.827 0.899 -4.661 1.00 86.19 163 GLY A N 1
ATOM 1197 C CA . GLY A 1 163 ? 11.656 1.021 -3.207 1.00 86.19 163 GLY A CA 1
ATOM 1198 C C . GLY A 1 163 ? 11.406 2.477 -2.778 1.00 86.19 163 GLY A C 1
ATOM 1199 O O . GLY A 1 163 ? 10.480 3.123 -3.270 1.00 86.19 163 GLY A O 1
ATOM 1200 N N . LEU A 1 164 ? 12.268 3.017 -1.907 1.00 89.62 164 LEU A N 1
ATOM 1201 C CA . LEU A 1 164 ? 12.250 4.433 -1.485 1.00 89.62 164 LEU A CA 1
ATOM 1202 C C . LEU A 1 164 ? 12.636 5.427 -2.595 1.00 89.62 164 LEU A C 1
ATOM 1204 O O . LEU A 1 164 ? 12.468 6.631 -2.42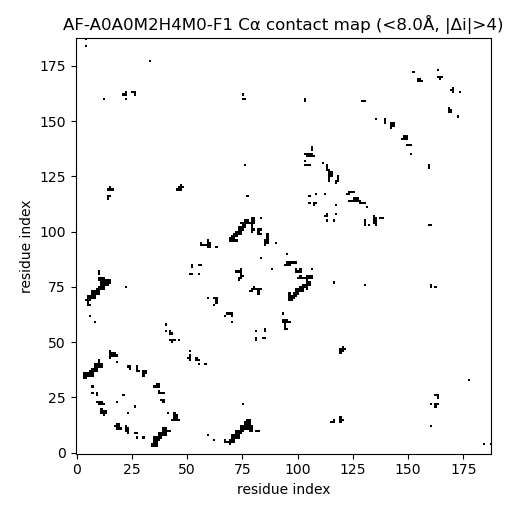6 1.00 89.62 164 LEU A O 1
ATOM 1208 N N . ALA A 1 165 ? 13.149 4.941 -3.725 1.00 84.62 165 ALA A N 1
ATOM 1209 C CA . ALA A 1 165 ? 13.506 5.722 -4.905 1.00 84.62 165 ALA A CA 1
ATOM 1210 C C . ALA A 1 165 ? 14.555 6.823 -4.652 1.00 84.62 165 ALA A C 1
ATOM 1212 O O . ALA A 1 165 ? 14.614 7.813 -5.387 1.00 84.62 165 ALA A O 1
ATOM 1213 N N . SER A 1 166 ? 15.394 6.653 -3.621 1.00 84.31 166 SER A N 1
ATOM 1214 C CA . SER A 1 166 ? 16.426 7.612 -3.218 1.00 84.31 166 SER A CA 1
ATOM 1215 C C . SER A 1 166 ? 17.328 7.999 -4.393 1.00 84.31 166 SER A C 1
ATOM 1217 O O . SER A 1 166 ? 17.879 7.139 -5.074 1.00 84.31 166 SER A O 1
ATOM 1219 N N . GLY A 1 167 ? 17.483 9.305 -4.622 1.00 82.38 167 GLY A N 1
ATOM 1220 C CA . GLY A 1 167 ? 18.288 9.837 -5.728 1.00 82.38 167 GLY A CA 1
ATOM 1221 C C . GLY A 1 167 ? 17.558 9.948 -7.072 1.00 82.38 167 GLY A C 1
ATOM 1222 O O . GLY A 1 167 ? 18.191 10.294 -8.064 1.00 82.38 167 GLY A O 1
ATOM 1223 N N . THR A 1 168 ? 16.246 9.696 -7.122 1.00 82.88 168 THR A N 1
ATOM 1224 C CA . THR A 1 168 ? 15.420 9.849 -8.335 1.00 82.88 168 THR A CA 1
ATOM 1225 C C . THR A 1 168 ? 14.295 10.867 -8.129 1.00 82.88 168 THR A C 1
ATOM 1227 O O . THR A 1 168 ? 13.947 11.193 -6.994 1.00 82.88 168 THR A O 1
ATOM 1230 N N . ALA A 1 169 ? 13.670 11.331 -9.218 1.00 78.75 169 ALA A N 1
ATOM 1231 C CA . ALA A 1 169 ? 12.483 12.191 -9.143 1.00 78.75 169 ALA A CA 1
ATOM 1232 C C . ALA A 1 169 ? 11.312 11.519 -8.399 1.00 78.75 169 ALA A C 1
ATOM 1234 O O . ALA A 1 169 ? 10.533 12.195 -7.729 1.00 78.75 169 ALA A O 1
ATOM 1235 N N . ALA A 1 170 ? 11.220 10.186 -8.462 1.00 83.19 170 ALA A N 1
ATOM 1236 C CA . ALA A 1 170 ? 10.186 9.431 -7.771 1.00 83.19 170 ALA A CA 1
ATOM 1237 C C . ALA A 1 170 ? 10.330 9.481 -6.241 1.00 83.19 170 ALA A C 1
ATOM 1239 O O . ALA A 1 170 ? 9.336 9.253 -5.565 1.00 83.19 170 ALA A O 1
ATOM 1240 N N . ALA A 1 171 ? 11.486 9.857 -5.670 1.00 88.00 171 ALA A N 1
ATOM 1241 C CA . ALA A 1 171 ? 11.672 9.983 -4.214 1.00 88.00 171 ALA A CA 1
ATOM 1242 C C . ALA A 1 171 ? 10.599 10.855 -3.527 1.00 88.00 171 ALA A C 1
ATOM 1244 O O . ALA A 1 171 ? 10.271 10.635 -2.358 1.00 88.00 171 ALA A O 1
ATOM 1245 N N . ALA A 1 172 ? 10.007 11.801 -4.270 1.00 89.81 172 ALA A N 1
ATOM 1246 C CA . ALA A 1 172 ? 8.896 12.636 -3.823 1.00 89.81 172 ALA A CA 1
ATOM 1247 C C . ALA A 1 172 ? 7.669 11.838 -3.334 1.00 89.81 172 ALA A C 1
ATOM 1249 O O . ALA A 1 172 ? 6.909 12.349 -2.512 1.00 89.81 172 ALA A O 1
ATOM 1250 N N . TRP A 1 173 ? 7.486 10.584 -3.775 1.00 91.69 173 TRP A N 1
ATOM 1251 C CA . TRP A 1 173 ? 6.365 9.739 -3.349 1.00 91.69 173 TRP A CA 1
ATOM 1252 C C . TRP A 1 173 ? 6.323 9.541 -1.829 1.00 91.69 173 TRP A C 1
ATOM 1254 O O . TRP A 1 173 ? 5.240 9.487 -1.255 1.00 91.69 173 TRP A O 1
ATOM 1264 N N . THR A 1 174 ? 7.483 9.470 -1.166 1.00 94.19 174 THR A N 1
ATOM 1265 C CA . THR A 1 174 ? 7.558 9.285 0.294 1.00 94.19 174 THR A CA 1
ATOM 1266 C C . THR A 1 174 ? 7.016 10.496 1.049 1.00 94.19 174 THR A C 1
ATOM 1268 O O . THR A 1 174 ? 6.287 10.329 2.024 1.00 94.19 174 THR A O 1
ATOM 1271 N N . GLY A 1 175 ? 7.289 11.713 0.569 1.00 94.94 175 GLY A N 1
ATOM 1272 C CA . GLY A 1 175 ? 6.709 12.942 1.118 1.00 94.94 175 GLY A CA 1
ATOM 1273 C C . GLY A 1 175 ? 5.194 12.986 0.925 1.00 94.94 175 GLY A C 1
ATOM 1274 O O . GLY A 1 175 ? 4.457 13.122 1.893 1.00 94.94 175 GLY A O 1
ATOM 1275 N N . LEU A 1 176 ? 4.725 12.742 -0.302 1.00 94.81 176 LEU A N 1
ATOM 1276 C CA . LEU A 1 176 ? 3.290 12.727 -0.622 1.00 94.81 176 LEU A CA 1
ATOM 1277 C C . LEU A 1 176 ? 2.522 11.666 0.182 1.00 94.81 176 LEU A C 1
ATOM 1279 O O . LEU A 1 176 ? 1.426 11.920 0.671 1.00 94.81 176 LEU A O 1
ATOM 1283 N N . CYS A 1 177 ? 3.112 10.480 0.352 1.00 95.19 177 CYS A N 1
ATOM 1284 C CA . CYS A 1 177 ? 2.546 9.416 1.174 1.00 95.19 177 CYS A CA 1
ATOM 1285 C C . CYS A 1 177 ? 2.523 9.804 2.657 1.00 95.19 177 CYS A C 1
ATOM 1287 O O . CYS A 1 177 ? 1.529 9.555 3.330 1.00 95.19 177 CYS A O 1
ATOM 1289 N N . THR A 1 178 ? 3.579 10.455 3.157 1.00 94.88 178 THR A N 1
ATOM 1290 C CA . THR A 1 178 ? 3.621 10.972 4.535 1.00 94.88 178 THR A CA 1
ATOM 1291 C C . THR A 1 178 ? 2.476 11.951 4.773 1.00 94.88 178 THR A C 1
ATOM 1293 O O . THR A 1 178 ? 1.702 11.756 5.708 1.00 94.88 178 THR A O 1
ATOM 1296 N N . ASP A 1 179 ? 2.314 12.943 3.895 1.00 94.06 179 ASP A N 1
ATOM 1297 C CA . ASP A 1 179 ? 1.243 13.938 3.989 1.00 94.06 179 ASP A CA 1
ATOM 1298 C C . ASP A 1 179 ? -0.139 13.281 3.939 1.00 94.06 179 ASP A C 1
ATOM 1300 O O . ASP A 1 179 ? -1.030 13.624 4.716 1.00 94.06 179 ASP A O 1
ATOM 1304 N N . TRP A 1 180 ? -0.323 12.295 3.061 1.00 93.62 180 TRP A N 1
ATOM 1305 C CA . TRP A 1 180 ? -1.572 11.548 2.968 1.00 93.62 180 TRP A CA 1
ATOM 1306 C C . TRP A 1 180 ? -1.861 10.718 4.231 1.00 93.62 180 TRP A C 1
ATOM 1308 O O . TRP A 1 180 ? -2.996 10.718 4.709 1.00 93.62 180 TRP A O 1
ATOM 1318 N N . LEU A 1 181 ? -0.845 10.072 4.817 1.00 92.38 181 LEU A N 1
ATOM 1319 C CA . LEU A 1 181 ? -0.977 9.291 6.052 1.00 92.38 181 LEU A CA 1
ATOM 1320 C C . LEU A 1 181 ? -1.381 10.153 7.254 1.00 92.38 181 LEU A C 1
ATOM 1322 O O . LEU A 1 181 ? -2.067 9.646 8.135 1.00 92.38 181 LEU A O 1
ATOM 1326 N N . THR A 1 182 ? -1.051 11.451 7.278 1.00 87.62 182 THR A N 1
ATOM 1327 C CA . THR A 1 182 ? -1.509 12.352 8.359 1.00 87.62 182 THR A CA 1
ATOM 1328 C C . THR A 1 182 ? -3.032 12.457 8.457 1.00 87.62 182 THR A C 1
ATOM 1330 O O . THR A 1 182 ? -3.566 12.782 9.513 1.00 87.62 182 THR A O 1
ATOM 1333 N N . ARG A 1 183 ? -3.768 12.141 7.385 1.00 83.06 183 ARG A N 1
ATOM 1334 C CA . ARG A 1 183 ? -5.239 12.147 7.400 1.00 83.06 183 ARG A CA 1
ATOM 1335 C C . ARG A 1 183 ? -5.808 11.023 8.258 1.00 83.06 183 ARG A C 1
ATOM 1337 O O . ARG A 1 183 ? -6.878 11.188 8.826 1.00 83.06 183 ARG A O 1
ATOM 1344 N N . TRP A 1 184 ? -5.062 9.930 8.396 1.00 78.38 184 TRP A N 1
ATOM 1345 C CA . TRP A 1 184 ? -5.405 8.812 9.270 1.00 78.38 184 TRP A CA 1
ATOM 1346 C C . TRP A 1 184 ? -5.044 9.073 10.737 1.00 78.38 184 TRP A C 1
ATOM 1348 O O . TRP A 1 184 ? -5.554 8.376 11.605 1.00 78.38 184 TRP A O 1
ATOM 1358 N N . ASP A 1 185 ? -4.246 10.109 11.027 1.00 65.94 185 ASP A N 1
ATOM 1359 C CA . ASP A 1 185 ? -4.061 10.599 12.399 1.00 65.94 185 ASP A CA 1
ATOM 1360 C C . ASP A 1 185 ? -5.278 11.400 12.890 1.00 65.94 185 ASP A C 1
ATOM 1362 O O . ASP A 1 185 ? -5.520 11.463 14.087 1.00 65.94 185 ASP A O 1
ATOM 1366 N N . ALA A 1 186 ? -6.023 12.049 11.987 1.00 51.34 186 ALA A N 1
ATOM 1367 C CA . ALA A 1 186 ? -7.124 12.951 12.341 1.00 51.34 186 ALA A CA 1
ATOM 1368 C C . ALA A 1 186 ? -8.457 12.232 12.640 1.00 51.34 186 ALA A C 1
ATOM 1370 O O . ALA A 1 186 ? -9.409 12.876 13.082 1.00 51.34 186 ALA A O 1
ATOM 1371 N N . GLU A 1 187 ? -8.529 10.923 12.386 1.00 46.88 187 GLU A N 1
ATOM 1372 C CA . GLU A 1 187 ? -9.698 10.068 12.651 1.00 46.88 187 GLU A CA 1
ATOM 1373 C C . GLU A 1 187 ? -9.515 9.159 13.888 1.00 46.88 187 GLU A C 1
ATOM 1375 O O . GLU A 1 187 ? -10.419 8.387 14.220 1.00 46.88 187 GLU A O 1
ATOM 1380 N N . LEU A 1 188 ? -8.370 9.271 14.575 1.00 46.59 188 LEU A N 1
ATOM 1381 C CA . LEU A 1 188 ? -7.997 8.557 15.805 1.00 46.59 188 LEU A CA 1
ATOM 1382 C C . LEU A 1 188 ? -8.010 9.478 17.031 1.00 46.59 188 LEU A C 1
ATOM 1384 O O . LEU A 1 188 ? -8.319 8.959 18.129 1.00 46.59 188 LEU A O 1
#

InterPro domains:
  IPR029058 Alpha/Beta hydrolase fold [G3DSA:3.40.50.1820] (1-185)
  IPR029058 Alpha/Beta hydrolase fold [SSF53474] (7-183)